Protein AF-A0A3M1MUQ1-F1 (afdb_monomer_lite)

Secondary structure (DSSP, 8-state):
---S-EEEEESSHHHHHHHHHHHHHHTPPEEEEEEE-SSS--EEEE-SSSEEEEE----SSS----HHHHHHHHHHHHHT---HHHHHHHHHHT-SSSEEEHHHHHHHH-TT--SSS-----GGGHHHHHHTS-TT--EEEES---HHHHHHHHHHHTTS-EEEEETTTEEEEPPPEEE-SS-SBEEEEEE-SSEEEEEEE-SSS---SSS-EEEPPPPTT--SEEEEEE---HHHHHHHHHHHHHHSSEEEEEEGGGTEEEEEEE--TTS-TT-EEE-PPPPP-

Structure (mmCIF, N/CA/C/O backbone):
data_AF-A0A3M1MUQ1-F1
#
_entry.id   AF-A0A3M1MUQ1-F1
#
loop_
_atom_site.group_PDB
_atom_site.id
_atom_site.type_symbol
_atom_site.label_atom_id
_atom_site.label_alt_id
_atom_site.label_comp_id
_atom_site.label_asym_id
_atom_site.label_entity_id
_atom_site.label_seq_id
_atom_site.pdbx_PDB_ins_code
_atom_site.Cartn_x
_atom_site.Cartn_y
_atom_site.Cartn_z
_atom_site.occupancy
_atom_site.B_iso_or_equiv
_atom_site.auth_seq_id
_atom_site.auth_comp_id
_atom_site.auth_asym_id
_atom_site.auth_atom_id
_atom_site.pdbx_PDB_model_num
ATOM 1 N N . ARG A 1 1 ? -12.479 17.926 10.018 1.00 53.66 1 ARG A N 1
ATOM 2 C CA . ARG A 1 1 ? -13.003 17.159 11.180 1.00 53.66 1 ARG A CA 1
ATOM 3 C C . ARG A 1 1 ? -12.316 15.795 11.157 1.00 53.66 1 ARG A C 1
ATOM 5 O O . ARG A 1 1 ? -12.535 15.085 10.191 1.00 53.66 1 ARG A O 1
ATOM 12 N N . ALA A 1 2 ? -11.458 15.471 12.131 1.00 65.31 2 ALA A N 1
ATOM 13 C CA . ALA A 1 2 ? -10.712 14.199 12.149 1.00 65.31 2 ALA A CA 1
ATOM 14 C C . ALA A 1 2 ? -11.380 13.108 13.014 1.00 65.31 2 ALA A C 1
ATOM 16 O O . ALA A 1 2 ? -11.222 11.925 12.741 1.00 65.31 2 ALA A O 1
ATOM 17 N N . CYS A 1 3 ? -12.166 13.493 14.026 1.00 75.81 3 CYS A N 1
ATOM 18 C CA . CYS A 1 3 ? -12.867 12.557 14.909 1.00 75.81 3 CYS A CA 1
ATOM 19 C C . CYS A 1 3 ? -14.336 12.408 14.496 1.00 75.81 3 CYS A C 1
ATOM 21 O O . CYS A 1 3 ? -15.023 13.412 14.305 1.00 75.81 3 CYS A O 1
ATOM 23 N N . THR A 1 4 ? -14.823 11.168 14.401 1.00 85.12 4 THR A N 1
ATOM 24 C CA . THR A 1 4 ? -16.235 10.856 14.101 1.00 85.12 4 THR A CA 1
ATOM 25 C C . THR A 1 4 ? -17.055 10.542 15.349 1.00 85.12 4 THR A C 1
ATOM 27 O O . THR A 1 4 ? -18.266 10.714 15.332 1.00 85.12 4 THR A O 1
ATOM 30 N N . HIS A 1 5 ? -16.400 10.096 16.423 1.00 91.44 5 HIS A N 1
ATOM 31 C CA . HIS A 1 5 ? -17.003 9.672 17.684 1.00 91.44 5 HIS A CA 1
ATOM 32 C C . HIS A 1 5 ? -16.034 9.943 18.842 1.00 91.44 5 HIS A C 1
ATOM 34 O O . HIS A 1 5 ? -14.828 10.080 18.620 1.00 91.44 5 HIS A O 1
ATOM 40 N N . ALA A 1 6 ? -16.541 9.984 20.075 1.00 92.69 6 ALA A N 1
ATOM 41 C CA . ALA A 1 6 ? -15.727 10.190 21.270 1.00 92.69 6 ALA A CA 1
ATOM 42 C C . ALA A 1 6 ? -16.059 9.204 22.399 1.00 92.69 6 ALA A C 1
ATOM 44 O O . ALA A 1 6 ? -17.225 8.966 22.717 1.00 92.69 6 ALA A O 1
ATOM 45 N N . ILE A 1 7 ? -15.011 8.682 23.041 1.00 93.88 7 ILE A N 1
ATOM 46 C CA . ILE A 1 7 ? -15.078 7.972 24.324 1.00 93.88 7 ILE A CA 1
ATOM 47 C C . ILE A 1 7 ? -14.552 8.937 25.383 1.00 93.88 7 ILE A C 1
ATOM 49 O O . ILE A 1 7 ? -13.385 9.329 25.332 1.00 93.88 7 ILE A O 1
ATOM 53 N N . LEU A 1 8 ? -15.398 9.325 26.334 1.00 93.12 8 LEU A N 1
ATOM 54 C CA . LEU A 1 8 ? -14.998 10.181 27.440 1.00 93.12 8 LEU A CA 1
ATOM 55 C C . LEU A 1 8 ? -14.604 9.321 28.641 1.00 93.12 8 LEU A C 1
ATOM 57 O O . LEU A 1 8 ? -15.460 8.698 29.263 1.00 93.12 8 LEU A O 1
ATOM 61 N N . LEU A 1 9 ? -13.314 9.311 28.970 1.00 92.06 9 LEU A N 1
ATOM 62 C CA . LEU A 1 9 ? -12.759 8.604 30.123 1.00 92.06 9 LEU A CA 1
ATOM 63 C C . LEU A 1 9 ? -12.240 9.624 31.146 1.00 92.06 9 LEU A C 1
ATOM 65 O O . LEU A 1 9 ? -11.407 10.463 30.807 1.00 92.06 9 LEU A O 1
ATOM 69 N N . TYR A 1 10 ? -12.717 9.567 32.388 1.00 90.75 10 TYR A N 1
ATOM 70 C CA . TYR A 1 10 ? -12.367 10.544 33.429 1.00 90.75 10 TYR A CA 1
ATOM 71 C C . TYR A 1 10 ? -12.202 9.885 34.795 1.00 90.75 10 TYR A C 1
ATOM 73 O O . TYR A 1 10 ? -12.765 8.834 35.053 1.00 90.75 10 TYR A O 1
ATOM 81 N N . LYS A 1 11 ? -11.427 10.507 35.688 1.00 87.25 11 LYS A N 1
ATOM 82 C CA . LYS A 1 11 ? -11.200 9.993 37.049 1.00 87.25 11 LYS A CA 1
ATOM 83 C C . LYS A 1 11 ? -12.290 10.410 38.046 1.00 87.25 11 LYS A C 1
ATOM 85 O O . LYS A 1 11 ? -12.529 9.690 39.000 1.00 87.25 11 LYS A O 1
ATOM 90 N N . ALA A 1 12 ? -12.891 11.585 37.852 1.00 80.69 12 ALA A N 1
ATOM 91 C CA . ALA A 1 12 ? -13.918 12.142 38.731 1.00 80.69 12 ALA A CA 1
ATOM 92 C C . ALA A 1 12 ? -14.907 13.009 37.922 1.00 80.69 12 ALA A C 1
ATOM 94 O O . ALA A 1 12 ? -14.498 13.558 36.885 1.00 80.69 12 ALA A O 1
ATOM 95 N N . PRO A 1 13 ? -16.182 13.135 38.340 1.00 73.69 13 PRO A N 1
ATOM 96 C CA . PRO A 1 13 ? -17.227 13.834 37.584 1.00 73.69 13 PRO A CA 1
ATOM 97 C C . PRO A 1 13 ? -16.862 15.271 37.195 1.00 73.69 13 PRO A C 1
ATOM 99 O O . PRO A 1 13 ? -17.173 15.712 36.085 1.00 73.69 13 PRO A O 1
ATOM 102 N N . GLU A 1 14 ? -16.126 15.978 38.049 1.00 75.12 14 GLU A N 1
ATOM 103 C CA . GLU A 1 14 ? -15.697 17.363 37.834 1.00 75.12 14 GLU A CA 1
ATOM 104 C C . GLU A 1 14 ? -14.757 17.483 36.624 1.00 75.12 14 GLU A C 1
ATOM 106 O O . GLU A 1 14 ? -14.787 18.478 35.899 1.00 75.12 14 GLU A O 1
ATOM 111 N N . GLY A 1 15 ? -13.971 16.436 36.348 1.00 73.81 15 GLY A N 1
ATOM 112 C CA . GLY A 1 15 ? -13.076 16.368 35.194 1.00 73.81 15 GLY A CA 1
ATOM 113 C C . GLY A 1 15 ? -13.793 16.134 33.860 1.00 73.81 15 GLY A C 1
ATOM 114 O O . GLY A 1 15 ? -13.208 16.385 32.808 1.00 73.81 15 GLY A O 1
ATOM 115 N N . SER A 1 16 ? -15.051 15.678 33.878 1.00 82.25 16 SER A N 1
ATOM 116 C CA . SER A 1 16 ? -15.807 15.355 32.657 1.00 82.25 16 SER A CA 1
ATOM 117 C C . SER A 1 16 ? -16.469 16.578 32.008 1.00 82.25 16 SER A C 1
ATOM 119 O O . SER A 1 16 ? -16.498 16.681 30.781 1.00 82.25 16 SER A O 1
ATOM 121 N N . ALA A 1 17 ? -16.908 17.558 32.806 1.00 84.00 17 ALA A N 1
ATOM 122 C CA . ALA A 1 17 ? -17.706 18.696 32.336 1.00 84.00 17 ALA A CA 1
ATOM 123 C C . ALA A 1 17 ? -16.986 19.578 31.296 1.00 84.00 17 ALA A C 1
ATOM 125 O O . ALA A 1 17 ? -17.604 20.075 30.352 1.00 84.00 17 ALA A O 1
ATOM 126 N N . HIS A 1 18 ? -15.668 19.765 31.441 1.00 85.12 18 HIS A N 1
ATOM 127 C CA . HIS A 1 18 ? -14.868 20.525 30.477 1.00 85.12 18 HIS A CA 1
ATOM 128 C C . HIS A 1 18 ? -14.874 19.867 29.088 1.00 85.12 18 HIS A C 1
ATOM 130 O O . HIS A 1 18 ? -15.155 20.526 28.084 1.00 85.12 18 HIS A O 1
ATOM 136 N N . TRP A 1 19 ? -14.615 18.560 29.039 1.00 86.88 19 TRP A N 1
ATOM 137 C CA . TRP A 1 19 ? -14.549 17.793 27.798 1.00 86.88 19 TRP A CA 1
ATOM 138 C C . TRP A 1 19 ? -15.917 17.618 27.142 1.00 86.88 19 TRP A C 1
ATOM 140 O O . TRP A 1 19 ? -16.020 17.726 25.923 1.00 86.88 19 TRP A O 1
ATOM 150 N N . GLU A 1 20 ? -16.981 17.443 27.926 1.00 86.50 20 GLU A N 1
ATOM 151 C CA . GLU A 1 20 ? -18.352 17.412 27.400 1.00 86.50 20 GLU A CA 1
ATOM 152 C C . GLU A 1 20 ? -18.697 18.700 26.655 1.00 86.50 20 GLU A C 1
ATOM 154 O O . GLU A 1 20 ? -19.235 18.656 25.548 1.00 86.50 20 GLU A O 1
ATOM 159 N N . LYS A 1 21 ? -18.302 19.851 27.207 1.00 86.62 21 LYS A N 1
ATOM 160 C CA . LYS A 1 21 ? -18.514 21.151 26.567 1.00 86.62 21 LYS A CA 1
ATOM 161 C C . LYS A 1 21 ? -17.738 21.283 25.252 1.00 86.62 21 LYS A C 1
ATOM 163 O O . LYS A 1 21 ? -18.234 21.909 24.316 1.00 86.62 21 LYS A O 1
ATOM 168 N N . ILE A 1 22 ? -16.539 20.699 25.161 1.00 86.69 22 ILE A N 1
ATOM 169 C CA . ILE A 1 22 ? -15.747 20.651 23.918 1.00 86.69 22 ILE A CA 1
ATOM 170 C C . ILE A 1 22 ? -16.430 19.759 22.874 1.00 86.69 22 ILE A C 1
ATOM 172 O O . ILE A 1 22 ? -16.569 20.165 21.718 1.00 86.69 22 ILE A O 1
ATOM 176 N N . LEU A 1 23 ? -16.883 18.568 23.274 1.00 87.75 23 LEU A N 1
ATOM 177 C CA . LEU A 1 23 ? -17.517 17.602 22.375 1.00 87.75 23 LEU A CA 1
ATOM 178 C C . LEU A 1 23 ? -18.866 18.107 21.849 1.00 87.75 23 LEU A C 1
ATOM 180 O O . LEU A 1 23 ? -19.115 18.006 20.650 1.00 87.75 23 LEU A O 1
ATOM 184 N N . GLN A 1 24 ? -19.678 18.744 22.700 1.00 85.31 24 GLN A N 1
ATOM 185 C CA . GLN A 1 24 ? -20.931 19.392 22.295 1.00 85.31 24 GLN A CA 1
ATOM 186 C C . GLN A 1 24 ? -20.701 20.505 21.269 1.00 85.31 24 GLN A C 1
ATOM 188 O O . GLN A 1 24 ? -21.390 20.555 20.256 1.00 85.31 24 GLN A O 1
ATOM 193 N N . LYS A 1 25 ? -19.701 21.373 21.485 1.00 87.50 25 LYS A N 1
ATOM 194 C CA . LYS A 1 25 ? -19.342 22.427 20.519 1.00 87.50 25 LYS A CA 1
ATOM 195 C C . LYS A 1 25 ? -18.841 21.873 19.187 1.00 87.50 25 LYS A C 1
ATOM 197 O O . LYS A 1 25 ? -19.000 22.521 18.159 1.00 87.50 25 LYS A O 1
ATOM 202 N N . SER A 1 26 ? -18.201 20.708 19.222 1.00 85.44 26 SER A N 1
ATOM 203 C CA . SER A 1 26 ? -17.624 20.069 18.038 1.00 85.44 26 SER A CA 1
ATOM 204 C C . SER A 1 26 ? -18.632 19.193 17.288 1.00 85.44 26 SER A C 1
ATOM 206 O O . SER A 1 26 ? -18.327 18.764 16.172 1.00 85.44 26 SER A O 1
ATOM 208 N N . ASP A 1 27 ? -19.813 18.955 17.879 1.00 86.12 27 ASP A N 1
ATOM 209 C CA . ASP A 1 27 ? -20.868 18.075 17.364 1.00 86.12 27 ASP A CA 1
ATOM 210 C C . ASP A 1 27 ? -20.299 16.683 17.016 1.00 86.12 27 ASP A C 1
ATOM 212 O O . ASP A 1 27 ? -20.474 16.124 15.937 1.00 86.12 27 ASP A O 1
ATOM 216 N N . VAL A 1 28 ? -19.511 16.155 17.962 1.00 89.12 28 VAL A N 1
ATOM 217 C CA . VAL A 1 28 ? -18.946 14.803 17.912 1.00 89.12 28 VAL A CA 1
ATOM 218 C C . VAL A 1 28 ? -19.792 13.896 18.811 1.00 89.12 28 VAL A C 1
ATOM 220 O O . VAL A 1 28 ? -19.822 14.117 20.026 1.00 89.12 28 VAL A O 1
ATOM 223 N N . PRO A 1 29 ? -20.457 12.865 18.259 1.00 89.94 29 PRO A N 1
ATOM 224 C CA . PRO A 1 29 ? -21.235 11.908 19.035 1.00 89.94 29 PRO A CA 1
ATOM 225 C C . PRO A 1 29 ? -20.410 11.216 20.128 1.00 89.94 29 PRO A C 1
ATOM 227 O O . PRO A 1 29 ? -19.336 10.664 19.874 1.00 89.94 29 PRO A O 1
ATOM 230 N N . ILE A 1 30 ? -20.938 11.203 21.352 1.00 91.94 30 ILE A N 1
ATOM 231 C CA . ILE A 1 30 ? -20.349 10.471 22.478 1.00 91.94 30 ILE A CA 1
ATOM 232 C C . ILE A 1 30 ? -20.849 9.030 22.425 1.0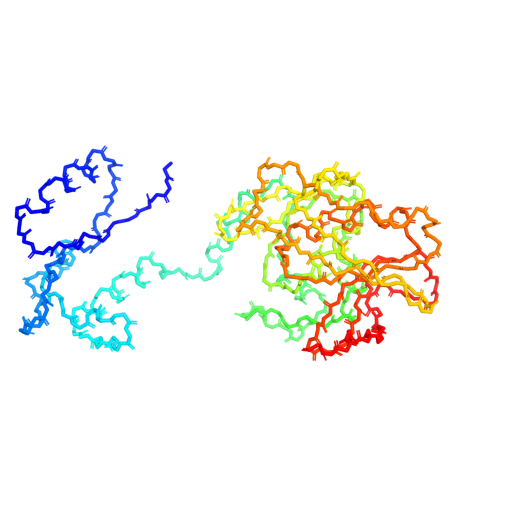0 91.94 30 ILE A C 1
ATOM 234 O O . ILE A 1 30 ? -22.054 8.790 22.437 1.00 91.94 30 ILE A O 1
ATOM 238 N N . VAL A 1 31 ? -19.931 8.066 22.396 1.00 94.69 31 VAL A N 1
ATOM 239 C CA . VAL A 1 31 ? -20.276 6.633 22.382 1.00 94.69 31 VAL A CA 1
ATOM 240 C C . VAL A 1 31 ? -20.261 6.044 23.786 1.00 94.69 31 VAL A C 1
ATOM 242 O O . VAL A 1 31 ? -21.056 5.151 24.087 1.00 94.69 31 VAL A O 1
ATOM 245 N N . ALA A 1 32 ? -19.409 6.584 24.660 1.00 95.25 32 ALA A N 1
ATOM 246 C CA . ALA A 1 32 ? -19.323 6.193 26.056 1.00 95.25 32 ALA A CA 1
ATOM 247 C C . ALA A 1 32 ? -18.804 7.326 26.951 1.00 95.25 32 ALA A C 1
ATOM 249 O O . ALA A 1 32 ? -17.993 8.151 26.525 1.00 95.25 32 ALA A O 1
ATOM 250 N N . ARG A 1 33 ? -19.257 7.316 28.205 1.00 94.00 33 ARG A N 1
ATOM 251 C CA . ARG A 1 33 ? -18.861 8.184 29.312 1.00 94.00 33 ARG A CA 1
ATOM 252 C C . ARG A 1 33 ? -18.519 7.288 30.502 1.00 94.00 33 ARG A C 1
ATOM 254 O O . ARG A 1 33 ? -19.413 6.764 31.158 1.00 94.00 33 ARG A O 1
ATOM 261 N N . LEU A 1 34 ? -17.233 7.092 30.757 1.00 94.25 34 LEU A N 1
ATOM 262 C CA . LEU 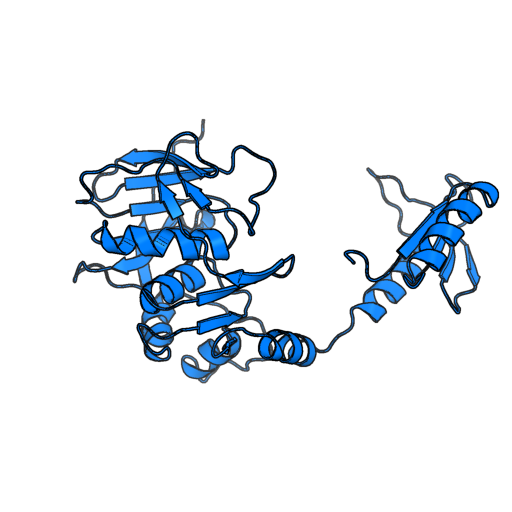A 1 34 ? -16.749 6.118 31.727 1.00 94.25 34 LEU A CA 1
ATOM 263 C C . LEU A 1 34 ? -15.892 6.788 32.801 1.00 94.25 34 LEU A C 1
ATOM 265 O O . LEU A 1 34 ? -14.929 7.498 32.502 1.00 94.25 34 LEU A O 1
ATOM 269 N N . GLU A 1 35 ? -16.225 6.518 34.058 1.00 93.25 35 GLU A N 1
ATOM 270 C CA . GLU A 1 35 ? -15.366 6.828 35.196 1.00 93.25 35 GLU A CA 1
ATOM 271 C C . GLU A 1 35 ? -14.300 5.727 35.324 1.00 93.25 35 GLU A C 1
ATOM 273 O O . GLU A 1 35 ? -14.616 4.551 35.489 1.00 93.25 35 GLU A O 1
ATOM 278 N N . SER A 1 36 ? -13.028 6.095 35.204 1.00 91.56 36 SER A N 1
ATOM 279 C CA . SER A 1 36 ? -11.888 5.192 35.339 1.00 91.56 36 SER A CA 1
ATOM 280 C C . SER A 1 36 ? -11.538 5.012 36.811 1.00 91.56 36 SER A C 1
ATOM 282 O O . SER A 1 36 ? -11.079 5.953 37.466 1.00 91.56 36 SER A O 1
ATOM 284 N N . ILE A 1 37 ? -11.724 3.795 37.317 1.00 90.50 37 ILE A N 1
ATOM 285 C CA . ILE A 1 37 ? -11.404 3.418 38.694 1.00 90.50 37 ILE A CA 1
ATOM 286 C C . ILE A 1 37 ? -10.215 2.450 38.717 1.00 90.50 37 ILE A C 1
ATOM 288 O O . ILE A 1 37 ? -10.103 1.542 37.896 1.00 90.50 37 ILE A O 1
ATOM 292 N N . GLN A 1 38 ? -9.292 2.644 39.664 1.00 84.62 38 GLN A N 1
ATOM 293 C CA . GLN A 1 38 ? -8.150 1.733 39.843 1.00 84.62 38 GLN A CA 1
ATOM 294 C C . GLN A 1 38 ? -8.535 0.474 40.624 1.00 84.62 38 GLN A C 1
ATOM 296 O O . GLN A 1 38 ? -8.008 -0.606 40.366 1.00 84.62 38 GLN A O 1
ATOM 301 N N . THR A 1 39 ? -9.445 0.622 41.586 1.00 79.19 39 THR A N 1
ATOM 302 C CA . THR A 1 39 ? -9.924 -0.435 42.475 1.00 79.19 39 THR A CA 1
ATOM 303 C C . THR A 1 39 ? -11.443 -0.360 42.584 1.00 79.19 39 THR A C 1
ATOM 305 O O . THR A 1 39 ? -12.024 0.721 42.503 1.00 79.19 39 THR A O 1
ATOM 308 N N . GLY A 1 40 ? -12.082 -1.514 42.769 1.00 81.81 40 GLY A N 1
ATOM 309 C CA . GLY A 1 40 ? -13.538 -1.637 42.832 1.00 81.81 40 GLY A CA 1
ATOM 310 C C . GLY A 1 40 ? -14.117 -2.415 41.655 1.00 81.81 40 GLY A C 1
ATOM 311 O O . GLY A 1 40 ? -13.392 -2.881 40.777 1.00 81.81 40 GLY A O 1
ATOM 312 N N . THR A 1 41 ? -15.434 -2.587 41.682 1.00 86.62 41 THR A N 1
ATOM 313 C CA . THR A 1 41 ? -16.169 -3.356 40.677 1.00 86.62 41 THR A CA 1
ATOM 314 C C . THR A 1 41 ? -16.587 -2.443 39.534 1.00 86.62 41 THR A C 1
ATOM 316 O O . THR A 1 41 ? -17.171 -1.384 39.764 1.00 86.62 41 THR A O 1
ATOM 319 N N . ALA A 1 42 ? -16.291 -2.855 38.305 1.00 92.44 42 ALA A N 1
ATOM 320 C CA . ALA A 1 42 ? -16.808 -2.193 37.120 1.00 92.44 42 ALA A CA 1
ATOM 321 C C . ALA A 1 42 ? -18.320 -2.392 36.999 1.00 92.44 42 ALA A C 1
ATOM 323 O O . ALA A 1 42 ? -18.839 -3.473 37.278 1.00 92.44 42 ALA A O 1
ATOM 324 N N . GLU A 1 43 ? -19.025 -1.355 36.569 1.00 95.38 43 GLU A N 1
ATOM 325 C CA . GLU A 1 43 ? -20.485 -1.340 36.544 1.00 95.38 43 GLU A CA 1
ATOM 326 C C . GLU A 1 43 ? -20.989 -0.496 35.377 1.00 95.38 43 GLU A C 1
ATOM 328 O O . GLU A 1 43 ? -20.458 0.583 35.108 1.00 95.38 43 GLU A O 1
ATOM 333 N N . ILE A 1 44 ? -22.038 -0.971 34.705 1.00 96.69 44 ILE A N 1
ATOM 334 C CA . ILE A 1 44 ? -22.792 -0.182 33.728 1.00 96.69 44 ILE A CA 1
ATOM 335 C C . ILE A 1 44 ? -23.944 0.485 34.469 1.00 96.69 44 ILE A C 1
ATOM 337 O O . ILE A 1 44 ? -24.879 -0.186 34.892 1.00 96.69 44 ILE A O 1
ATOM 341 N N . SER A 1 45 ? -23.895 1.807 34.583 1.00 95.62 45 SER A N 1
ATOM 342 C CA . SER A 1 45 ? -24.977 2.592 35.182 1.00 95.62 45 SER A CA 1
ATOM 343 C C . SER A 1 45 ? -26.105 2.850 34.182 1.00 95.62 45 SER A C 1
ATOM 345 O O . SER A 1 45 ? -27.274 2.860 34.556 1.00 95.62 45 SER A O 1
ATOM 347 N N . ALA A 1 46 ? -25.772 3.045 32.902 1.00 94.44 46 ALA A N 1
ATOM 348 C CA . ALA A 1 46 ? -26.762 3.172 31.839 1.00 94.44 46 ALA A CA 1
ATOM 349 C C . ALA A 1 46 ? -26.187 2.701 30.495 1.00 94.44 46 ALA A C 1
ATOM 351 O O . ALA A 1 46 ? -25.126 3.168 30.086 1.00 94.44 46 ALA A O 1
ATOM 352 N N . PRO A 1 47 ? -26.871 1.819 29.751 1.00 91.31 47 PRO A N 1
ATOM 353 C CA . PRO A 1 47 ? -26.424 1.431 28.419 1.00 91.31 47 PRO A CA 1
ATOM 354 C C . PRO A 1 47 ? -26.818 2.461 27.348 1.00 91.31 47 PRO A C 1
ATOM 356 O O . PRO A 1 47 ? -26.234 2.461 26.274 1.00 91.31 47 PRO A O 1
ATOM 359 N N . THR A 1 48 ? -27.798 3.336 27.578 1.00 89.62 48 THR A N 1
ATOM 360 C CA . THR A 1 48 ? -28.332 4.266 26.563 1.00 89.62 48 THR A CA 1
ATOM 361 C C . THR A 1 48 ? -28.564 5.667 27.134 1.00 89.62 48 THR A C 1
ATOM 363 O O . THR A 1 48 ? -28.878 5.772 28.319 1.00 89.62 48 THR A O 1
ATOM 366 N N . PRO A 1 49 ? -28.490 6.740 26.316 1.00 87.19 49 PRO A N 1
ATOM 367 C CA . PRO A 1 49 ? -28.225 6.747 24.866 1.00 87.19 49 PRO A CA 1
ATOM 368 C C . PRO A 1 49 ? -26.754 6.470 24.502 1.00 87.19 49 PRO A C 1
ATOM 370 O O . PRO A 1 49 ? -26.479 5.847 23.480 1.00 87.19 49 PRO A O 1
ATOM 373 N N . TYR A 1 50 ? -25.815 6.818 25.378 1.00 91.38 50 TYR A N 1
ATOM 374 C CA . TYR A 1 50 ? -24.404 6.417 25.323 1.00 91.38 50 TYR A CA 1
ATOM 375 C C . TYR A 1 50 ? -24.073 5.510 26.514 1.00 91.38 50 TYR A C 1
ATOM 377 O O . TYR A 1 50 ? -24.774 5.557 27.522 1.00 91.38 50 TYR A O 1
ATOM 385 N N . LEU A 1 51 ? -23.030 4.681 26.407 1.00 95.88 51 LEU A N 1
ATOM 386 C CA . LEU A 1 51 ? -22.636 3.785 27.497 1.00 95.88 51 LEU A CA 1
ATOM 387 C C . LEU A 1 51 ? -22.112 4.608 28.681 1.00 95.88 51 LEU A C 1
ATOM 389 O O . LEU A 1 51 ? -21.156 5.360 28.520 1.00 95.88 51 LEU A O 1
ATOM 393 N N . GLN A 1 52 ? -22.708 4.461 29.858 1.00 95.50 52 GLN A N 1
ATOM 394 C CA . GLN A 1 52 ? -22.292 5.110 31.098 1.00 95.50 52 GLN A CA 1
ATOM 395 C C . GLN A 1 52 ? -21.950 4.078 32.160 1.00 95.50 52 GLN A C 1
ATOM 397 O O . GLN A 1 52 ? -22.670 3.092 32.325 1.00 95.50 52 GLN A O 1
ATOM 402 N N . GLY A 1 53 ? -20.885 4.327 32.915 1.00 94.44 53 GLY A N 1
ATOM 403 C CA . GLY A 1 53 ? -20.488 3.424 33.983 1.00 94.44 53 GLY A CA 1
ATOM 404 C C . GLY A 1 53 ? -19.106 3.697 34.551 1.00 94.44 53 GLY A C 1
ATOM 405 O O . GLY A 1 53 ? -18.471 4.710 34.247 1.00 94.44 53 GLY A O 1
ATOM 406 N N . ARG A 1 54 ? -18.637 2.749 35.359 1.00 94.50 54 ARG A N 1
ATOM 407 C CA . ARG A 1 54 ? -17.289 2.709 35.928 1.00 94.50 54 ARG A CA 1
ATOM 408 C C . ARG A 1 54 ? -16.496 1.591 35.283 1.00 94.50 54 ARG A C 1
ATOM 410 O O . ARG A 1 54 ? -16.934 0.448 35.323 1.00 94.50 54 ARG A O 1
ATOM 417 N N . ILE A 1 55 ? -15.338 1.908 34.722 1.00 93.69 55 ILE A N 1
ATOM 418 C CA . ILE A 1 55 ? -14.445 0.934 34.093 1.00 93.69 55 ILE A CA 1
ATOM 419 C C . ILE A 1 55 ? -13.194 0.736 34.943 1.00 93.69 55 ILE A C 1
ATOM 421 O O . ILE A 1 55 ? -12.634 1.696 35.478 1.00 93.69 55 ILE A O 1
ATOM 425 N N . SER A 1 56 ? -12.756 -0.514 35.055 1.00 91.31 56 SER A N 1
ATOM 426 C CA . SER A 1 56 ? -11.579 -0.915 35.820 1.00 91.31 56 SER A CA 1
ATOM 427 C C . SER A 1 56 ? -10.587 -1.669 34.922 1.00 91.31 56 SER A C 1
ATOM 429 O O . SER A 1 56 ? -10.786 -1.786 33.715 1.00 91.31 56 SER A O 1
ATOM 431 N N . GLY A 1 57 ? -9.466 -2.143 35.476 1.00 85.06 57 GLY A N 1
ATOM 432 C CA . GLY A 1 57 ? -8.604 -3.100 34.765 1.00 85.06 57 GLY A CA 1
ATOM 433 C C . GLY A 1 57 ? -7.833 -2.555 33.552 1.00 85.06 57 GLY A C 1
ATOM 434 O O . GLY A 1 57 ? -7.272 -3.343 32.791 1.00 85.06 57 GLY A O 1
ATOM 435 N N . LEU A 1 58 ? -7.743 -1.229 33.385 1.00 84.81 58 LEU A N 1
ATOM 436 C CA . LEU A 1 58 ? -7.049 -0.551 32.274 1.00 84.81 58 LEU A CA 1
ATOM 437 C C . LEU A 1 58 ? -5.507 -0.497 32.422 1.00 84.81 58 LEU A C 1
ATOM 439 O O . LEU A 1 58 ? -4.864 0.448 31.957 1.00 84.81 58 LEU A O 1
ATOM 443 N N . ASP A 1 59 ? -4.892 -1.479 33.088 1.00 84.00 59 ASP A N 1
ATOM 444 C CA . ASP A 1 59 ? -3.432 -1.556 33.217 1.00 84.00 59 ASP A CA 1
ATOM 445 C C . ASP A 1 59 ? -2.783 -1.826 31.848 1.00 84.00 59 ASP A C 1
ATOM 447 O O . ASP A 1 59 ? -3.167 -2.748 31.130 1.00 84.00 59 ASP A O 1
ATOM 451 N N . ARG A 1 60 ? -1.779 -1.020 31.478 1.00 81.56 60 ARG A N 1
ATOM 452 C CA . ARG A 1 60 ? -1.122 -1.110 30.161 1.00 81.56 60 ARG A CA 1
ATOM 453 C C . ARG A 1 60 ? -0.330 -2.402 29.952 1.00 81.56 60 ARG A C 1
ATOM 455 O O . ARG A 1 60 ? -0.148 -2.806 28.809 1.00 81.56 60 ARG A O 1
ATOM 462 N N . LYS A 1 61 ? 0.202 -2.998 31.020 1.00 87.56 61 LYS A N 1
ATOM 463 C CA . LYS A 1 61 ? 1.031 -4.211 30.967 1.00 87.56 61 LYS A CA 1
ATOM 464 C C . LYS A 1 61 ? 0.193 -5.472 31.168 1.00 87.56 61 LYS A C 1
ATOM 466 O O . LYS A 1 61 ? 0.503 -6.497 30.574 1.00 87.56 61 LYS A O 1
ATOM 471 N N . HIS A 1 62 ? -0.855 -5.387 31.984 1.00 84.75 62 HIS A N 1
ATOM 472 C CA . HIS A 1 62 ? -1.719 -6.511 32.341 1.00 84.75 62 HIS A CA 1
ATOM 473 C C . HIS A 1 62 ? -3.196 -6.107 32.259 1.00 84.75 62 HIS A C 1
ATOM 475 O O . HIS A 1 62 ? -3.864 -6.016 33.295 1.00 84.75 62 HIS A O 1
ATOM 481 N N . PRO A 1 63 ? -3.718 -5.846 31.047 1.00 84.25 63 PRO A N 1
ATOM 482 C CA . PRO A 1 63 ? -5.109 -5.458 30.884 1.00 84.25 63 PRO A CA 1
ATOM 483 C C . PRO A 1 63 ? -6.020 -6.571 31.402 1.00 84.25 63 PRO A C 1
ATOM 485 O O . PRO A 1 63 ? -5.811 -7.752 31.116 1.00 84.25 63 PRO A O 1
ATOM 488 N N . LYS A 1 64 ? -7.046 -6.186 32.157 1.00 85.94 64 LYS A N 1
ATOM 489 C CA . LYS A 1 64 ? -8.093 -7.088 32.640 1.00 85.94 64 LYS A CA 1
ATOM 490 C C . LYS A 1 64 ? -9.428 -6.604 32.083 1.00 85.94 64 LYS A C 1
ATOM 492 O O . LYS A 1 64 ? -10.084 -5.803 32.745 1.00 85.94 64 LYS A O 1
ATOM 497 N N . PRO A 1 65 ? -9.800 -7.035 30.862 1.00 84.19 65 PRO A N 1
ATOM 498 C CA . PRO A 1 65 ? -11.095 -6.705 30.288 1.00 84.19 65 PRO A CA 1
ATOM 499 C C . PRO A 1 65 ? -12.213 -7.111 31.252 1.00 84.19 65 PRO A C 1
ATOM 501 O O . PRO A 1 65 ? -12.251 -8.252 31.711 1.00 84.19 65 PRO A O 1
ATOM 504 N N . ASP A 1 66 ? -13.098 -6.172 31.566 1.00 87.31 66 ASP A N 1
ATOM 505 C CA . ASP A 1 66 ? -14.268 -6.384 32.413 1.00 87.31 66 ASP A CA 1
ATOM 506 C C . ASP A 1 66 ? -15.567 -6.269 31.596 1.00 87.31 66 ASP A C 1
ATOM 508 O O . ASP A 1 66 ? -15.549 -6.108 30.371 1.00 87.31 66 ASP A O 1
ATOM 512 N N . LEU A 1 67 ? -16.717 -6.366 32.270 1.00 91.94 67 LEU A N 1
ATOM 513 C CA . LEU A 1 67 ? -18.027 -6.273 31.617 1.00 91.94 67 LEU A CA 1
ATOM 514 C C . LEU A 1 67 ? -18.238 -4.921 30.909 1.00 91.94 67 LEU A C 1
ATOM 516 O O . LEU A 1 67 ? -18.905 -4.861 29.877 1.00 91.94 67 LEU A O 1
ATOM 520 N N . VAL A 1 68 ? -17.657 -3.837 31.436 1.00 94.81 68 VAL A N 1
ATOM 521 C CA . VAL A 1 68 ? -17.796 -2.486 30.877 1.00 94.81 68 VAL A CA 1
ATOM 522 C C . VAL A 1 68 ? -16.916 -2.339 29.644 1.00 94.81 68 VAL A C 1
ATOM 524 O O . VAL A 1 68 ? -17.360 -1.773 28.645 1.00 94.81 68 VAL A O 1
ATOM 527 N N . PHE A 1 69 ? -15.707 -2.905 29.669 1.00 93.38 69 PHE A N 1
ATOM 528 C CA . PHE A 1 69 ? -14.867 -3.024 28.482 1.00 93.38 69 PHE A CA 1
ATOM 529 C C . PHE A 1 69 ? -15.562 -3.842 27.385 1.00 93.38 69 PHE A C 1
ATOM 531 O O . PHE A 1 69 ? -15.569 -3.415 26.232 1.00 93.38 69 PHE A O 1
ATOM 538 N N . GLY A 1 70 ? -16.185 -4.973 27.737 1.00 93.19 70 GLY A N 1
ATOM 539 C CA . GLY A 1 70 ? -16.974 -5.786 26.806 1.00 93.19 70 GLY A CA 1
ATOM 540 C C . GLY A 1 70 ? -18.106 -4.988 26.152 1.00 93.19 70 GLY A C 1
ATOM 541 O O . GLY A 1 70 ? -18.174 -4.912 24.927 1.00 93.19 70 GLY A O 1
ATOM 542 N N . ALA A 1 71 ? -18.923 -4.296 26.950 1.00 95.06 71 ALA A N 1
ATOM 543 C CA . ALA A 1 71 ? -20.011 -3.458 26.440 1.00 95.06 71 ALA A CA 1
ATOM 544 C C . ALA A 1 71 ? -19.516 -2.276 25.586 1.00 95.06 71 ALA A C 1
ATOM 546 O O . ALA A 1 71 ? -20.152 -1.899 24.597 1.00 95.06 71 ALA A O 1
ATOM 547 N N . LEU A 1 72 ? -18.371 -1.681 25.943 1.00 95.12 72 LEU A N 1
ATOM 548 C CA . LEU A 1 72 ? -17.731 -0.643 25.138 1.00 95.12 72 LEU A CA 1
ATOM 549 C C . LEU A 1 72 ? -17.275 -1.204 23.789 1.00 95.12 72 LEU A C 1
ATOM 551 O O . LEU A 1 72 ? -17.528 -0.582 22.756 1.00 95.12 72 LEU A O 1
ATOM 555 N N . LEU A 1 73 ? -16.626 -2.370 23.794 1.00 93.12 73 LEU A N 1
ATOM 556 C CA . LEU A 1 73 ? -16.158 -3.041 22.587 1.00 93.12 73 LEU A CA 1
ATOM 557 C C . LEU A 1 73 ? -17.326 -3.393 21.665 1.00 93.12 73 LEU A C 1
ATOM 559 O O . LEU A 1 73 ? -17.256 -3.076 20.484 1.00 93.12 73 LEU A O 1
ATOM 563 N N . GLU A 1 74 ? -18.403 -3.980 22.188 1.00 92.94 74 GLU A N 1
ATOM 564 C CA . GLU A 1 74 ? -19.610 -4.294 21.412 1.00 92.94 74 GLU A CA 1
ATOM 565 C C . GLU A 1 74 ? -20.211 -3.046 20.770 1.00 92.94 74 GLU A C 1
ATOM 567 O O . GLU A 1 74 ? -20.562 -3.049 19.590 1.00 92.94 74 GLU A O 1
ATOM 572 N N . ARG A 1 75 ? -20.276 -1.943 21.520 1.00 92.81 75 ARG A N 1
ATOM 573 C CA . ARG A 1 75 ? -20.780 -0.671 21.003 1.00 92.81 75 ARG A CA 1
ATOM 574 C C . ARG A 1 75 ? -19.905 -0.115 19.888 1.00 92.81 75 ARG A C 1
ATOM 576 O O . ARG A 1 75 ? -20.426 0.270 18.845 1.00 92.81 75 ARG A O 1
ATOM 583 N N . VAL A 1 76 ? -18.591 -0.068 20.100 1.00 92.81 76 VAL A N 1
ATOM 584 C CA . VAL A 1 76 ? -17.638 0.401 19.087 1.00 92.81 76 VAL A CA 1
ATOM 585 C C . VAL A 1 76 ? -17.695 -0.506 17.859 1.00 92.81 76 VAL A C 1
ATOM 587 O O . VAL A 1 76 ? -17.817 -0.006 16.745 1.00 92.81 76 VAL A O 1
ATOM 590 N N . ALA A 1 77 ? -17.697 -1.825 18.046 1.00 90.62 77 ALA A N 1
ATOM 591 C CA . ALA A 1 77 ? -17.836 -2.793 16.965 1.00 90.62 77 ALA A CA 1
ATOM 592 C C . ALA A 1 77 ? -19.138 -2.582 16.182 1.00 90.62 77 ALA A C 1
ATOM 594 O O . ALA A 1 77 ? -19.102 -2.581 14.956 1.00 90.62 77 ALA A O 1
ATOM 595 N N . GLY A 1 78 ? -20.256 -2.320 16.864 1.00 89.19 78 GLY A N 1
ATOM 596 C CA . GLY A 1 78 ? -21.544 -2.014 16.240 1.00 89.19 78 GLY A CA 1
ATOM 597 C C . GLY A 1 78 ? -21.515 -0.761 15.359 1.00 89.19 78 GLY A C 1
ATOM 598 O O . GLY A 1 78 ? -22.081 -0.775 14.270 1.00 89.19 78 GLY A O 1
ATOM 599 N N . LEU A 1 79 ? -20.802 0.296 15.768 1.00 87.81 79 LEU A N 1
ATOM 600 C CA . LEU A 1 79 ? -20.632 1.520 14.960 1.00 87.81 79 LEU A CA 1
ATOM 601 C C . LEU A 1 79 ? -19.824 1.289 13.680 1.00 87.81 79 LEU A C 1
ATOM 603 O O . LEU A 1 79 ? -19.974 2.028 12.704 1.00 87.81 79 LEU A O 1
ATOM 607 N N . PHE A 1 80 ? -18.955 0.280 13.695 1.00 83.81 80 PHE A N 1
ATOM 608 C CA . PHE A 1 80 ? -18.121 -0.105 12.561 1.00 83.81 80 PHE A CA 1
ATOM 609 C C . PHE A 1 80 ? -18.594 -1.394 11.880 1.00 83.81 80 PHE A C 1
ATOM 611 O O . PHE A 1 80 ? -17.901 -1.918 11.004 1.00 83.81 80 PHE A O 1
ATOM 618 N N . HIS A 1 81 ? -19.780 -1.895 12.239 1.00 86.81 81 HIS A N 1
ATOM 619 C CA . HIS A 1 81 ? -20.351 -3.095 11.648 1.00 86.81 81 HIS A CA 1
ATOM 620 C C . HIS A 1 81 ? -21.014 -2.755 10.315 1.00 86.81 81 HIS A C 1
ATOM 622 O O . HIS A 1 81 ? -22.216 -2.510 10.214 1.00 86.81 81 HIS A O 1
ATOM 628 N N . TYR A 1 82 ? -20.197 -2.742 9.272 1.00 82.25 82 TYR A N 1
ATOM 629 C CA . TYR A 1 82 ? -20.656 -2.576 7.907 1.00 82.25 82 TYR A CA 1
ATOM 630 C C . TYR A 1 82 ? -20.484 -3.877 7.136 1.00 82.25 82 TYR A C 1
ATOM 632 O O . TYR A 1 82 ? -19.494 -4.589 7.297 1.00 82.25 82 TYR A O 1
ATOM 640 N N . GLN A 1 83 ? -21.416 -4.146 6.225 1.00 82.56 83 GLN A N 1
ATOM 641 C CA . GLN A 1 83 ? -21.189 -5.138 5.179 1.00 82.56 83 GLN A CA 1
ATOM 642 C C . GLN A 1 83 ? -19.970 -4.700 4.350 1.00 82.56 83 GLN A C 1
ATOM 644 O O . GLN A 1 83 ? -19.912 -3.554 3.900 1.00 82.56 83 GLN A O 1
ATOM 649 N N . GLU A 1 84 ? -18.992 -5.579 4.129 1.00 78.56 84 GLU A N 1
ATOM 650 C CA . GLU A 1 84 ? -17.747 -5.214 3.428 1.00 78.56 84 GLU A CA 1
ATOM 651 C C . GLU A 1 84 ? -18.028 -4.645 2.026 1.00 78.56 84 GLU A C 1
ATOM 653 O O . GLU A 1 84 ? -17.484 -3.611 1.631 1.00 78.56 84 GLU A O 1
ATOM 658 N N . THR A 1 85 ? -18.976 -5.258 1.317 1.00 82.12 85 THR A N 1
ATOM 659 C CA . THR A 1 85 ? -19.436 -4.817 -0.006 1.00 82.12 85 THR A CA 1
ATOM 660 C C . THR A 1 85 ? -20.095 -3.436 0.018 1.00 82.12 85 THR A C 1
ATOM 662 O O . THR A 1 85 ? -20.042 -2.706 -0.973 1.00 82.12 85 THR A O 1
ATOM 665 N N . TYR A 1 86 ? -20.699 -3.041 1.145 1.00 86.88 86 TYR A N 1
ATOM 666 C CA . TYR A 1 86 ? -21.262 -1.706 1.330 1.00 86.88 86 TYR A CA 1
ATOM 667 C C . TYR A 1 86 ? -20.158 -0.651 1.442 1.00 86.88 86 TYR A C 1
ATOM 669 O O . TYR A 1 86 ? -20.213 0.352 0.727 1.00 86.88 86 TYR A O 1
ATOM 677 N N . LEU A 1 87 ? -19.145 -0.889 2.284 1.00 87.00 87 LEU A N 1
ATOM 678 C CA . LEU A 1 87 ? -18.016 0.034 2.446 1.00 87.00 87 LEU A CA 1
ATOM 679 C C . LEU A 1 87 ? -17.223 0.194 1.160 1.00 87.00 87 LEU A C 1
ATOM 681 O O . LEU A 1 87 ? -16.956 1.317 0.745 1.00 87.00 87 LEU A O 1
ATOM 685 N N . GLU A 1 88 ? -16.892 -0.911 0.496 1.00 89.81 88 GLU A N 1
ATOM 686 C CA . GLU A 1 88 ? -16.225 -0.848 -0.800 1.00 89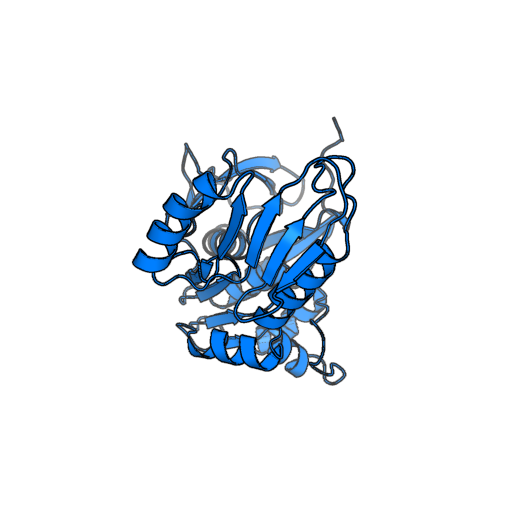.81 88 GLU A CA 1
ATOM 687 C C . GLU A 1 88 ? -17.044 -0.025 -1.793 1.00 89.81 88 GLU A C 1
ATOM 689 O O . GLU A 1 88 ? -16.505 0.880 -2.421 1.00 89.81 88 GLU A O 1
ATOM 694 N N . ARG A 1 89 ? -18.357 -0.262 -1.903 1.00 91.00 89 ARG A N 1
ATOM 695 C CA . ARG A 1 89 ? -19.212 0.515 -2.808 1.00 91.00 89 ARG A CA 1
ATOM 696 C C . ARG A 1 89 ? -19.192 2.012 -2.491 1.00 91.00 89 ARG A C 1
ATOM 698 O O . ARG A 1 89 ? -19.234 2.815 -3.422 1.00 91.00 89 ARG A O 1
ATOM 705 N N . ILE A 1 90 ? -19.138 2.389 -1.213 1.00 91.69 90 ILE A N 1
ATOM 706 C CA . ILE A 1 90 ? -18.959 3.789 -0.809 1.00 91.69 90 ILE A CA 1
ATOM 707 C C . ILE A 1 90 ? -17.598 4.299 -1.274 1.00 91.69 90 ILE A C 1
ATOM 709 O O . ILE A 1 90 ? -17.548 5.315 -1.958 1.00 91.69 90 ILE A O 1
ATOM 713 N N . HIS A 1 91 ? -16.507 3.606 -0.951 1.00 94.12 91 HIS A N 1
ATOM 714 C CA . HIS A 1 91 ? -15.162 4.054 -1.312 1.00 94.12 91 HIS A CA 1
ATOM 715 C C . HIS A 1 91 ? -15.001 4.201 -2.827 1.00 94.12 91 HIS A C 1
ATOM 717 O O . HIS A 1 91 ? -14.553 5.246 -3.294 1.00 94.12 91 HIS A O 1
ATOM 723 N N . LEU A 1 92 ? -15.443 3.204 -3.597 1.00 95.50 92 LEU A N 1
ATOM 724 C CA . LEU A 1 92 ? -15.389 3.216 -5.058 1.00 95.50 92 LEU A CA 1
ATOM 725 C C . LEU A 1 92 ? -16.225 4.343 -5.678 1.00 95.50 92 LEU A C 1
ATOM 727 O O . LEU A 1 92 ? -15.864 4.835 -6.741 1.00 95.50 92 LEU A O 1
ATOM 731 N N . ARG A 1 93 ? -17.310 4.790 -5.028 1.00 95.50 93 ARG A N 1
ATOM 732 C CA . ARG A 1 93 ? -18.107 5.940 -5.496 1.00 95.50 93 ARG A CA 1
ATOM 733 C C . ARG A 1 93 ? -17.310 7.247 -5.479 1.00 95.50 93 ARG A C 1
ATOM 735 O O . ARG A 1 93 ? -17.592 8.123 -6.287 1.00 95.50 93 ARG A O 1
ATOM 742 N N . TYR A 1 94 ? -16.345 7.373 -4.571 1.00 95.38 94 TYR A N 1
ATOM 743 C CA . TYR A 1 94 ? -15.489 8.555 -4.437 1.00 95.38 94 TYR A CA 1
ATOM 744 C C . TYR A 1 94 ? -14.136 8.402 -5.146 1.00 95.38 94 TYR A C 1
ATOM 746 O O . TYR A 1 94 ? -13.246 9.223 -4.938 1.00 95.38 94 TYR A O 1
ATOM 754 N N . ALA A 1 95 ? -13.962 7.355 -5.958 1.00 97.19 95 ALA A N 1
ATOM 755 C CA . ALA A 1 95 ? -12.770 7.187 -6.775 1.00 97.19 95 ALA A CA 1
ATOM 756 C C . ALA A 1 95 ? -12.634 8.337 -7.786 1.00 97.19 95 ALA A C 1
ATOM 758 O O . ALA A 1 95 ? -13.611 8.741 -8.416 1.00 97.19 95 ALA A O 1
ATOM 759 N N . GLN A 1 96 ? -11.415 8.853 -7.949 1.00 96.75 96 GLN A N 1
ATOM 760 C CA . GLN A 1 96 ? -11.133 9.974 -8.850 1.00 96.75 96 GLN A CA 1
ATOM 761 C C . GLN A 1 96 ? -11.129 9.562 -10.333 1.00 96.75 96 GLN A C 1
ATOM 763 O O . GLN A 1 96 ? -11.477 10.358 -11.203 1.00 96.75 96 GLN A O 1
ATOM 768 N N . TYR A 1 97 ? -10.738 8.321 -10.619 1.00 97.88 97 TYR A N 1
ATOM 769 C CA . TYR A 1 97 ? -10.644 7.726 -11.953 1.00 97.88 97 TYR A CA 1
ATOM 770 C C . TYR A 1 97 ? -11.482 6.438 -12.008 1.00 97.88 97 TYR A C 1
ATOM 772 O O . TYR A 1 97 ? -11.989 6.009 -10.966 1.00 97.88 97 TYR A O 1
ATOM 780 N N . PRO A 1 98 ? -11.643 5.789 -13.183 1.00 97.69 98 PRO A N 1
ATOM 781 C CA . PRO A 1 98 ? -12.316 4.497 -13.265 1.00 97.69 98 PRO A CA 1
ATOM 782 C C . PRO A 1 98 ? -11.789 3.521 -12.195 1.00 97.69 98 PRO A C 1
ATOM 784 O O . PRO A 1 98 ? -10.584 3.252 -12.151 1.00 97.69 98 PRO A O 1
ATOM 787 N N . PRO A 1 99 ? -12.656 3.038 -11.286 1.00 97.06 99 PRO A N 1
ATOM 788 C CA . PRO A 1 99 ? -12.215 2.230 -10.164 1.00 97.06 99 PRO A CA 1
ATOM 789 C C . PRO A 1 99 ? -11.887 0.802 -10.597 1.00 97.06 99 PRO A C 1
ATOM 791 O O . PRO A 1 99 ? -12.692 0.139 -11.254 1.00 97.06 99 PRO A O 1
ATOM 794 N N . LEU A 1 100 ? -10.754 0.294 -10.122 1.00 96.44 100 LEU A N 1
ATOM 795 C CA . LEU A 1 100 ? -10.381 -1.112 -10.188 1.00 96.44 100 LEU A CA 1
ATOM 796 C C . LEU A 1 100 ? -10.356 -1.694 -8.777 1.00 96.44 100 LEU A C 1
ATOM 798 O O . LEU A 1 100 ? -9.525 -1.322 -7.952 1.00 96.44 100 LEU A O 1
ATOM 802 N N . SER A 1 101 ? -11.268 -2.628 -8.520 1.00 95.19 101 SER A N 1
ATOM 803 C CA . SER A 1 101 ? -11.240 -3.458 -7.318 1.00 95.19 101 SER A CA 1
ATOM 804 C C . SER A 1 101 ? -10.385 -4.689 -7.584 1.00 95.19 101 SER A C 1
ATOM 806 O O . SER A 1 101 ? -10.658 -5.438 -8.521 1.00 95.19 101 SER A O 1
ATOM 808 N N . GLU A 1 102 ? -9.376 -4.931 -6.754 1.00 95.44 102 GLU A N 1
ATOM 809 C CA . GLU A 1 102 ? -8.519 -6.118 -6.865 1.00 95.44 102 GLU A CA 1
ATOM 810 C C . GLU A 1 102 ? -9.307 -7.418 -6.729 1.00 95.44 102 GLU A C 1
ATOM 812 O O . GLU A 1 102 ? -8.992 -8.405 -7.381 1.00 95.44 102 GLU A O 1
ATOM 817 N N . ARG A 1 103 ? -10.373 -7.425 -5.928 1.00 92.81 103 ARG A N 1
ATOM 818 C CA . ARG A 1 103 ? -11.261 -8.583 -5.836 1.00 92.81 103 ARG A CA 1
ATOM 819 C C . ARG A 1 103 ? -11.967 -8.840 -7.166 1.00 92.81 103 ARG A C 1
ATOM 821 O O . ARG A 1 103 ? -11.981 -9.972 -7.632 1.00 92.81 103 ARG A O 1
ATOM 828 N N . ARG A 1 104 ? -12.483 -7.796 -7.823 1.00 91.75 104 ARG A N 1
ATOM 829 C CA . ARG A 1 104 ? -13.068 -7.940 -9.169 1.00 91.75 104 ARG A CA 1
ATOM 830 C C . ARG A 1 104 ? -12.035 -8.357 -10.209 1.00 91.75 104 ARG A C 1
ATOM 832 O O . ARG A 1 104 ? -12.362 -9.142 -11.087 1.00 91.75 104 ARG A O 1
ATOM 839 N N . LEU A 1 105 ? -10.806 -7.856 -10.100 1.00 95.31 105 LEU A N 1
ATOM 840 C CA . LEU A 1 105 ? -9.713 -8.261 -10.978 1.00 95.31 105 LEU A CA 1
ATOM 841 C C . LEU A 1 105 ? -9.387 -9.749 -10.811 1.00 95.31 105 LEU A C 1
ATOM 843 O O . LEU A 1 105 ? -9.266 -10.454 -11.804 1.00 95.31 105 LEU A O 1
ATOM 847 N N . MET A 1 106 ? -9.317 -10.243 -9.571 1.00 95.31 106 MET A N 1
ATOM 848 C CA . MET A 1 106 ? -9.104 -11.667 -9.306 1.00 95.31 106 MET A CA 1
ATOM 849 C C . MET A 1 106 ? -10.237 -12.524 -9.892 1.00 95.31 106 MET A C 1
ATOM 851 O O . MET A 1 106 ? -9.965 -13.519 -10.547 1.00 95.31 106 MET A O 1
ATOM 855 N N . GLN A 1 107 ? -11.500 -12.101 -9.761 1.00 93.25 107 GLN A N 1
ATOM 856 C CA . GLN A 1 107 ? -12.642 -12.809 -10.370 1.00 93.25 107 GLN A CA 1
ATOM 857 C C . GLN A 1 107 ? -12.565 -12.900 -11.903 1.00 93.25 107 GLN A C 1
ATOM 859 O O . GLN A 1 107 ? -13.171 -13.790 -12.493 1.00 93.25 107 GLN A O 1
ATOM 864 N N . GLN A 1 108 ? -11.870 -11.968 -12.562 1.00 93.50 108 GLN A N 1
ATOM 865 C CA . GLN A 1 108 ? -11.694 -11.998 -14.017 1.00 93.50 108 GLN A CA 1
ATOM 866 C C . GLN A 1 108 ? -10.628 -13.004 -14.460 1.00 93.50 108 GLN A C 1
ATOM 868 O O . GLN A 1 108 ? -10.738 -13.540 -15.560 1.00 93.50 108 GLN A O 1
ATOM 873 N N . ILE A 1 109 ? -9.610 -13.247 -13.631 1.00 95.12 109 ILE A N 1
ATOM 874 C CA . ILE A 1 109 ? -8.471 -14.109 -13.982 1.00 95.12 109 ILE A CA 1
ATOM 875 C C . ILE A 1 109 ? -8.573 -15.516 -13.380 1.00 95.12 109 ILE A C 1
ATOM 877 O O . ILE A 1 109 ? -7.999 -16.447 -13.937 1.00 95.12 109 ILE A O 1
ATOM 881 N N . ASP A 1 110 ? -9.323 -15.683 -12.289 1.00 92.56 110 ASP A N 1
ATOM 882 C CA . ASP A 1 110 ? -9.607 -16.966 -11.648 1.00 92.56 110 ASP A CA 1
ATOM 883 C C . ASP A 1 110 ? -11.122 -17.187 -11.547 1.00 92.56 110 ASP A C 1
ATOM 885 O O . ASP A 1 110 ? -11.810 -16.634 -10.687 1.00 92.56 110 ASP A O 1
ATOM 889 N N . THR A 1 111 ? -11.647 -18.048 -12.422 1.00 81.31 111 THR A N 1
ATOM 890 C CA . THR A 1 111 ? -13.071 -18.417 -12.447 1.00 81.31 111 THR A CA 1
ATOM 891 C C . THR A 1 111 ? -13.517 -19.217 -11.219 1.00 81.31 111 THR A C 1
ATOM 893 O O . THR A 1 111 ? -14.718 -19.371 -11.003 1.00 81.31 111 THR A O 1
ATOM 896 N N . GLY A 1 112 ? -12.577 -19.766 -10.441 1.00 85.25 112 GLY A N 1
ATOM 897 C CA . GLY A 1 112 ? -12.845 -20.503 -9.205 1.00 85.25 112 GLY A CA 1
ATOM 898 C C . GLY A 1 112 ? -12.942 -19.616 -7.961 1.00 85.25 112 GLY A C 1
ATOM 899 O O . GLY A 1 112 ? -13.354 -20.098 -6.905 1.00 85.25 112 GLY A O 1
ATOM 900 N N . TYR A 1 113 ? -12.591 -18.334 -8.064 1.00 88.31 113 TYR A N 1
ATOM 901 C CA . TYR A 1 113 ? -12.613 -17.413 -6.936 1.00 88.31 113 TYR A CA 1
ATOM 902 C C . TYR A 1 113 ? -14.019 -16.842 -6.686 1.00 88.31 113 TYR A C 1
ATOM 904 O O . TYR A 1 113 ? -14.623 -16.183 -7.533 1.00 88.31 113 TYR A O 1
ATOM 912 N N . ASP A 1 114 ? -14.532 -17.064 -5.474 1.00 83.56 114 ASP A N 1
ATOM 913 C CA . ASP A 1 114 ? -15.904 -16.721 -5.076 1.00 83.56 114 ASP A CA 1
ATOM 914 C C . ASP A 1 114 ? -16.158 -15.213 -4.887 1.00 83.56 114 ASP A C 1
ATOM 916 O O . ASP A 1 114 ? -17.307 -14.768 -4.852 1.00 83.56 114 ASP A O 1
ATOM 920 N N . GLY A 1 115 ? -15.099 -14.407 -4.767 1.00 82.38 115 GLY A N 1
ATOM 921 C CA . GLY A 1 115 ? -15.195 -12.981 -4.461 1.00 82.38 115 GLY A CA 1
ATOM 922 C C . GLY A 1 115 ? -15.812 -12.657 -3.102 1.00 82.38 115 GLY A C 1
ATOM 923 O O . GLY A 1 115 ? -16.269 -11.532 -2.904 1.00 82.38 115 GLY A O 1
ATOM 924 N N . LEU A 1 116 ? -15.847 -13.603 -2.167 1.00 79.44 116 LEU A N 1
ATOM 925 C CA . LEU A 1 116 ? -16.338 -13.376 -0.805 1.00 79.44 116 LEU A CA 1
ATOM 926 C C . LEU A 1 116 ? -15.203 -13.043 0.164 1.00 79.44 116 LEU A C 1
ATOM 928 O O . LEU A 1 116 ? -15.433 -12.428 1.201 1.00 79.44 116 LEU A O 1
ATOM 932 N N . THR A 1 117 ? -13.975 -13.432 -0.175 1.00 81.50 117 THR A N 1
ATOM 933 C CA . THR A 1 117 ? -12.787 -13.264 0.673 1.00 81.50 117 THR A CA 1
ATOM 934 C C . THR A 1 117 ? -11.777 -12.309 0.049 1.00 81.50 117 THR A C 1
ATOM 936 O O . THR A 1 117 ? -11.938 -11.889 -1.090 1.00 81.50 117 THR A O 1
ATOM 939 N N . ASN A 1 118 ? -10.719 -11.927 0.770 1.00 83.00 118 ASN A N 1
ATOM 940 C CA . ASN A 1 118 ? -9.625 -11.183 0.141 1.00 83.00 118 ASN A CA 1
ATOM 941 C C . ASN A 1 118 ? -8.851 -12.102 -0.820 1.00 83.00 118 ASN A C 1
ATOM 943 O O . ASN A 1 118 ? -8.507 -13.217 -0.424 1.00 83.00 118 ASN A O 1
ATOM 947 N N . PRO A 1 119 ? -8.545 -11.647 -2.047 1.00 87.81 119 PRO A N 1
ATOM 948 C CA . PRO A 1 119 ? -7.852 -12.471 -3.029 1.00 87.81 119 PRO A CA 1
ATOM 949 C C . PRO A 1 119 ? -6.432 -12.801 -2.563 1.00 87.81 119 PRO A C 1
ATOM 951 O O . PRO A 1 119 ? -5.703 -11.934 -2.064 1.00 87.81 119 PRO A O 1
ATOM 954 N N . TRP A 1 120 ? -6.025 -14.054 -2.758 1.00 91.00 120 TRP A N 1
ATOM 955 C CA . TRP A 1 120 ? -4.645 -14.474 -2.551 1.00 91.00 120 TRP A CA 1
ATOM 956 C C . TRP A 1 120 ? -3.867 -14.345 -3.856 1.00 91.00 120 TRP A C 1
ATOM 958 O O . TRP A 1 120 ? -4.018 -15.152 -4.763 1.00 91.00 120 TRP A O 1
ATOM 968 N N . TRP A 1 121 ? -3.027 -13.320 -3.938 1.00 94.75 121 TRP A N 1
ATOM 969 C CA . TRP A 1 121 ? -2.259 -13.016 -5.140 1.00 94.75 121 TRP A CA 1
ATOM 970 C C . TRP A 1 121 ? -0.930 -13.774 -5.196 1.00 94.75 121 TRP A C 1
ATOM 972 O O . TRP A 1 121 ? -0.121 -13.705 -4.260 1.00 94.75 121 TRP A O 1
ATOM 982 N N . ASN A 1 122 ? -0.658 -14.407 -6.334 1.00 95.62 122 ASN A N 1
ATOM 983 C CA . ASN A 1 122 ? 0.639 -14.956 -6.703 1.00 95.62 122 ASN A CA 1
ATOM 984 C C . ASN A 1 122 ? 1.312 -14.081 -7.778 1.00 95.62 122 ASN A C 1
ATOM 986 O O . ASN A 1 122 ? 0.633 -13.503 -8.623 1.00 95.62 122 ASN A O 1
ATOM 990 N N . PRO A 1 123 ? 2.651 -13.963 -7.773 1.00 97.12 123 PRO A N 1
ATOM 991 C CA . PRO A 1 123 ? 3.391 -13.246 -8.816 1.00 97.12 123 PRO A CA 1
ATOM 992 C C . PRO A 1 123 ? 3.035 -13.655 -10.253 1.00 97.12 123 PRO A C 1
ATOM 994 O O . PRO A 1 123 ? 2.996 -12.809 -11.141 1.00 97.12 123 PRO A O 1
ATOM 997 N N . GLU A 1 124 ? 2.742 -14.936 -10.466 1.00 95.88 124 GLU A N 1
ATOM 998 C CA . GLU A 1 124 ? 2.363 -15.532 -11.749 1.00 95.88 124 GLU A CA 1
ATOM 999 C C . GLU A 1 124 ? 1.011 -15.030 -12.269 1.00 95.88 124 GLU A C 1
ATOM 1001 O O . GLU A 1 124 ? 0.749 -15.129 -13.464 1.00 95.88 124 GLU A O 1
ATOM 1006 N N . ASP A 1 125 ? 0.185 -14.441 -11.401 1.00 96.44 125 ASP A N 1
ATOM 1007 C CA . ASP A 1 125 ? -1.100 -13.853 -11.778 1.00 96.44 125 ASP A CA 1
ATOM 1008 C C . ASP A 1 125 ? -0.913 -12.493 -12.471 1.00 96.44 125 ASP A C 1
ATOM 1010 O O . ASP A 1 125 ? -1.822 -12.016 -13.152 1.00 96.44 125 ASP A O 1
ATOM 1014 N N . LEU A 1 126 ? 0.258 -11.847 -12.322 1.00 97.75 126 LEU A N 1
ATOM 1015 C CA . LEU A 1 126 ? 0.499 -10.494 -12.833 1.00 97.75 126 LEU A CA 1
ATOM 1016 C C . LEU A 1 126 ? 0.265 -10.357 -14.344 1.00 97.75 126 LEU A C 1
ATOM 1018 O O . LEU A 1 126 ? -0.440 -9.423 -14.719 1.00 97.75 126 LEU A O 1
ATOM 1022 N N . PRO A 1 127 ? 0.784 -11.234 -15.227 1.00 97.19 127 PRO A N 1
ATOM 1023 C CA . PRO A 1 127 ? 0.522 -11.116 -16.659 1.00 97.19 127 PRO A CA 1
ATOM 1024 C C . PRO A 1 127 ? -0.974 -11.135 -17.004 1.00 97.19 127 PRO A C 1
ATOM 1026 O O . PRO A 1 127 ? -1.437 -10.281 -17.758 1.00 97.19 127 PRO A O 1
ATOM 1029 N N . ALA A 1 128 ? -1.743 -12.059 -16.418 1.00 97.56 128 ALA A N 1
ATOM 1030 C CA . ALA A 1 128 ? -3.183 -12.165 -16.657 1.00 97.56 128 ALA A CA 1
ATOM 1031 C C . ALA A 1 128 ? -3.945 -10.959 -16.083 1.00 97.56 128 ALA A C 1
ATOM 1033 O O . ALA A 1 128 ? -4.819 -10.393 -16.743 1.00 97.56 128 ALA A O 1
ATOM 1034 N N . ALA A 1 129 ? -3.572 -10.523 -14.879 1.00 97.38 129 ALA A N 1
ATOM 1035 C CA . ALA A 1 129 ? -4.150 -9.354 -14.229 1.00 97.38 129 ALA A CA 1
ATOM 1036 C C . ALA A 1 129 ? -3.917 -8.078 -15.052 1.00 97.38 129 ALA A C 1
ATOM 1038 O O . ALA A 1 129 ? -4.858 -7.332 -15.316 1.00 97.38 129 ALA A O 1
ATOM 1039 N N . LEU A 1 130 ? -2.684 -7.838 -15.508 1.00 97.94 130 LEU A N 1
ATOM 1040 C CA . LEU A 1 130 ? -2.350 -6.662 -16.314 1.00 97.94 130 LEU A CA 1
ATOM 1041 C C . LEU A 1 130 ? -3.022 -6.690 -17.692 1.00 97.94 130 LEU A C 1
ATOM 1043 O O . LEU A 1 130 ? -3.420 -5.636 -18.181 1.00 97.94 130 LEU A O 1
ATOM 1047 N N . ALA A 1 131 ? -3.230 -7.868 -18.288 1.00 97.50 131 ALA A N 1
ATOM 1048 C CA . ALA A 1 131 ? -3.972 -8.003 -19.544 1.00 97.50 131 ALA A CA 1
ATOM 1049 C C . ALA A 1 131 ? -5.446 -7.561 -19.431 1.00 97.50 131 ALA A C 1
ATOM 1051 O O . ALA A 1 131 ? -6.038 -7.139 -20.423 1.00 97.50 131 ALA A O 1
ATOM 1052 N N . CYS A 1 132 ? -6.030 -7.608 -18.228 1.00 97.00 132 CYS A N 1
ATOM 1053 C CA . CYS A 1 132 ? -7.391 -7.130 -17.965 1.00 97.00 132 CYS A CA 1
ATOM 1054 C C . CYS A 1 132 ? -7.469 -5.609 -17.735 1.00 97.00 132 CYS A C 1
ATOM 1056 O O . CYS A 1 132 ? -8.564 -5.046 -17.667 1.00 97.00 132 CYS A O 1
ATOM 1058 N N . ILE A 1 133 ? -6.327 -4.930 -17.594 1.00 97.31 133 ILE A N 1
ATOM 1059 C CA . ILE A 1 133 ? -6.253 -3.502 -17.279 1.00 97.31 133 ILE A CA 1
ATOM 1060 C C . ILE A 1 133 ? -5.833 -2.739 -18.540 1.00 97.31 133 ILE A C 1
ATOM 1062 O O . ILE A 1 133 ? -4.789 -3.042 -19.118 1.00 97.31 133 ILE A O 1
ATOM 1066 N N . PRO A 1 134 ? -6.582 -1.708 -18.968 1.00 95.38 134 PRO A N 1
ATOM 1067 C CA . PRO A 1 134 ? -6.148 -0.856 -20.067 1.00 95.38 134 PRO A CA 1
ATOM 1068 C C . PRO A 1 134 ? -4.810 -0.171 -19.748 1.00 95.38 134 PRO A C 1
ATOM 1070 O O . PRO A 1 134 ? -4.716 0.602 -18.792 1.00 95.38 134 PRO A O 1
ATOM 1073 N N . ALA A 1 135 ? -3.785 -0.451 -20.555 1.00 96.50 135 ALA A N 1
ATOM 1074 C CA . ALA A 1 135 ? -2.476 0.183 -20.428 1.00 96.50 135 ALA A CA 1
ATOM 1075 C C . ALA A 1 135 ? -2.576 1.700 -20.651 1.00 96.50 135 ALA A C 1
ATOM 1077 O O . ALA A 1 135 ? -3.391 2.164 -21.454 1.00 96.50 135 ALA A O 1
ATOM 1078 N N . GLU A 1 136 ? -1.745 2.465 -19.940 1.00 96.31 136 GLU A N 1
ATOM 1079 C CA . GLU A 1 136 ? -1.638 3.927 -20.091 1.00 96.31 136 GLU A CA 1
ATOM 1080 C C . GLU A 1 136 ? -2.971 4.692 -19.926 1.00 96.31 136 GLU A C 1
ATOM 1082 O O . GLU A 1 136 ? -3.168 5.775 -20.487 1.00 96.31 136 GLU A O 1
ATOM 1087 N N . LYS A 1 137 ? -3.925 4.139 -19.165 1.00 98.06 137 LYS A N 1
ATOM 1088 C CA . LYS A 1 137 ? -5.195 4.802 -18.834 1.00 98.06 137 LYS A CA 1
ATOM 1089 C C . LYS A 1 137 ? -5.275 5.158 -17.351 1.00 98.06 137 LYS A C 1
ATOM 1091 O O . LYS A 1 137 ? -4.742 4.418 -16.523 1.00 98.06 137 LYS A O 1
ATOM 1096 N N . PRO A 1 138 ? -5.956 6.269 -16.997 1.00 98.00 138 PRO A N 1
ATOM 1097 C CA . PRO A 1 138 ? -6.121 6.632 -15.602 1.00 98.00 138 PRO A CA 1
ATOM 1098 C C . PRO A 1 138 ? -6.899 5.582 -14.810 1.00 98.00 138 PRO A C 1
ATOM 1100 O O . PRO A 1 138 ? -7.854 4.999 -15.329 1.00 98.00 138 PRO A O 1
ATOM 1103 N N . LEU A 1 139 ? -6.516 5.373 -13.550 1.00 98.19 139 LEU A N 1
ATOM 1104 C CA . LEU A 1 139 ? -7.050 4.286 -12.729 1.00 98.19 139 LEU A CA 1
ATOM 1105 C C . LEU A 1 139 ? -7.092 4.637 -11.237 1.00 98.19 139 LEU A C 1
ATOM 1107 O O . LEU A 1 139 ? -6.156 5.224 -10.699 1.00 98.19 139 LEU A O 1
ATOM 1111 N N . SER A 1 140 ? -8.138 4.200 -10.540 1.00 98.56 140 SER A N 1
ATOM 1112 C CA . SER A 1 140 ? -8.201 4.241 -9.075 1.00 98.56 140 SER A CA 1
ATOM 1113 C C . SER A 1 140 ? -8.186 2.822 -8.502 1.00 98.56 140 SER A C 1
ATOM 1115 O O . SER A 1 140 ? -9.161 2.088 -8.641 1.00 98.56 140 SER A O 1
ATOM 1117 N N . LEU A 1 141 ? -7.087 2.422 -7.856 1.00 98.12 141 LEU A N 1
ATOM 1118 C CA . LEU A 1 141 ? -6.891 1.071 -7.321 1.00 98.12 141 LEU A CA 1
ATOM 1119 C C . LEU A 1 141 ? -7.429 0.931 -5.891 1.00 98.12 141 LEU A C 1
ATOM 1121 O O . LEU A 1 141 ? -6.983 1.628 -4.975 1.00 98.12 141 LEU A O 1
ATOM 1125 N N . TYR A 1 142 ? -8.333 -0.028 -5.697 1.00 97.06 142 TYR A N 1
ATOM 1126 C CA . TYR A 1 142 ? -8.910 -0.394 -4.407 1.00 97.06 142 TYR A CA 1
ATOM 1127 C C . TYR A 1 142 ? -8.649 -1.862 -4.075 1.00 97.06 142 TYR A C 1
ATOM 1129 O O . TYR A 1 142 ? -8.920 -2.751 -4.883 1.00 97.06 142 TYR A O 1
ATOM 1137 N N . GLY A 1 143 ? -8.204 -2.132 -2.851 1.00 94.12 143 GLY A N 1
ATOM 1138 C CA . GLY A 1 143 ? -8.073 -3.492 -2.337 1.00 94.12 143 GLY A CA 1
ATOM 1139 C C . GLY A 1 143 ? -6.965 -3.623 -1.301 1.00 94.12 143 GLY A C 1
ATOM 1140 O O . GLY A 1 143 ? -6.389 -2.631 -0.855 1.00 94.12 143 GLY A O 1
ATOM 1141 N N . ARG A 1 144 ? -6.668 -4.858 -0.898 1.00 91.62 144 ARG A N 1
ATOM 1142 C CA . ARG A 1 144 ? -5.695 -5.207 0.157 1.00 91.62 144 ARG A CA 1
ATOM 1143 C C . ARG A 1 144 ? -4.563 -6.108 -0.343 1.00 91.62 144 ARG A C 1
ATOM 1145 O O . ARG A 1 144 ? -3.906 -6.783 0.444 1.00 91.62 144 ARG A O 1
ATOM 1152 N N . GLY A 1 145 ? -4.360 -6.131 -1.650 1.00 94.38 145 GLY A N 1
ATOM 1153 C CA . GLY A 1 145 ? -3.355 -6.910 -2.336 1.00 94.38 145 GLY A CA 1
ATOM 1154 C C . GLY A 1 145 ? -1.934 -6.526 -1.932 1.00 94.38 145 GLY A C 1
ATOM 1155 O O . GLY A 1 145 ? -1.686 -5.488 -1.304 1.00 94.38 145 GLY A O 1
ATOM 1156 N N . PRO A 1 146 ? -0.971 -7.385 -2.281 1.00 96.19 146 PRO A N 1
ATOM 1157 C CA . PRO A 1 146 ? 0.418 -7.172 -1.930 1.00 96.19 146 PRO A CA 1
ATOM 1158 C C . PRO A 1 146 ? 0.978 -5.921 -2.611 1.00 96.19 146 PRO A C 1
ATOM 1160 O O . PRO A 1 146 ? 0.551 -5.514 -3.691 1.00 96.19 146 PRO A O 1
ATOM 1163 N N . ILE A 1 147 ? 1.988 -5.315 -1.989 1.00 97.19 147 ILE A N 1
ATOM 1164 C CA . ILE A 1 147 ? 2.582 -4.063 -2.470 1.00 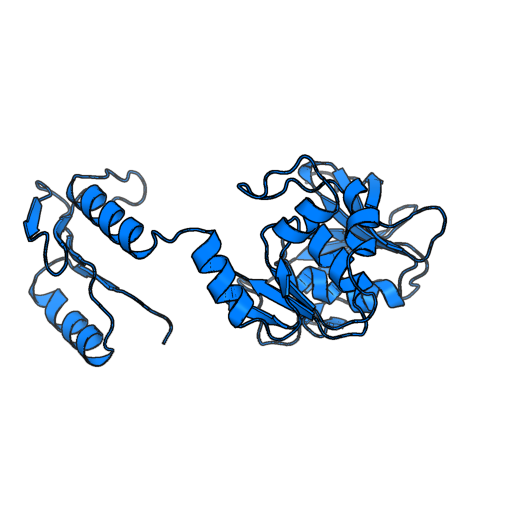97.19 147 ILE A CA 1
ATOM 1165 C C . ILE A 1 147 ? 3.133 -4.162 -3.902 1.00 97.19 147 ILE A C 1
ATOM 1167 O O . ILE A 1 147 ? 3.017 -3.208 -4.669 1.00 97.19 147 ILE A O 1
ATOM 1171 N N . TRP A 1 148 ? 3.644 -5.334 -4.294 1.00 98.19 148 TRP A N 1
ATOM 1172 C CA . TRP A 1 148 ? 4.130 -5.586 -5.651 1.00 98.19 148 TRP A CA 1
ATOM 1173 C C . TRP A 1 148 ? 3.017 -5.541 -6.709 1.00 98.19 148 TRP A C 1
ATOM 1175 O O . TRP A 1 148 ? 3.288 -5.182 -7.849 1.00 98.19 148 TRP A O 1
ATOM 1185 N N . LEU A 1 149 ? 1.760 -5.835 -6.352 1.00 98.44 149 LEU A N 1
ATOM 1186 C CA . LEU A 1 149 ? 0.635 -5.756 -7.289 1.00 98.44 149 LEU A CA 1
ATOM 1187 C C . LEU A 1 149 ? 0.327 -4.298 -7.627 1.00 98.44 149 LEU A C 1
ATOM 1189 O O . LEU A 1 149 ? 0.236 -3.935 -8.796 1.00 98.44 149 LEU A O 1
ATOM 1193 N N . ALA A 1 150 ? 0.244 -3.442 -6.603 1.00 98.31 150 ALA A N 1
ATOM 1194 C CA . ALA A 1 150 ? 0.058 -2.004 -6.797 1.00 98.31 150 ALA A CA 1
ATOM 1195 C C . ALA A 1 150 ? 1.208 -1.388 -7.610 1.00 98.31 150 ALA A C 1
ATOM 1197 O O . ALA A 1 150 ? 0.971 -0.550 -8.477 1.00 98.31 150 ALA A O 1
ATOM 1198 N N . ALA A 1 151 ? 2.440 -1.835 -7.357 1.00 98.62 151 ALA A N 1
ATOM 1199 C CA . ALA A 1 151 ? 3.620 -1.428 -8.106 1.00 98.62 151 ALA A CA 1
ATOM 1200 C C . ALA A 1 151 ? 3.542 -1.810 -9.595 1.00 98.62 151 ALA A C 1
ATOM 1202 O O . ALA A 1 151 ? 3.783 -0.960 -10.449 1.00 98.62 151 ALA A O 1
ATOM 1203 N N . ALA A 1 152 ? 3.153 -3.050 -9.911 1.00 98.75 152 ALA A N 1
ATOM 1204 C CA . ALA A 1 152 ? 3.016 -3.513 -11.293 1.00 98.75 152 ALA A CA 1
ATOM 1205 C C . ALA A 1 152 ? 1.888 -2.786 -12.043 1.00 98.75 152 ALA A C 1
ATOM 1207 O O . ALA A 1 152 ? 2.081 -2.329 -13.167 1.00 98.75 152 ALA A O 1
ATOM 1208 N N . ILE A 1 153 ? 0.730 -2.599 -11.402 1.00 98.56 153 ILE A N 1
ATOM 1209 C CA . ILE A 1 153 ? -0.391 -1.838 -11.979 1.00 98.56 153 ILE A CA 1
ATOM 1210 C C . ILE A 1 153 ? 0.006 -0.371 -12.203 1.00 98.56 153 ILE A C 1
ATOM 1212 O O . ILE A 1 153 ? -0.337 0.224 -13.226 1.00 98.56 153 ILE A O 1
ATOM 1216 N N . SER A 1 154 ? 0.765 0.219 -11.277 1.00 98.38 154 SER A N 1
ATOM 1217 C CA . SER A 1 154 ? 1.290 1.577 -11.433 1.00 98.38 154 SER A CA 1
ATOM 1218 C C . SER A 1 154 ? 2.234 1.707 -12.623 1.00 98.38 154 SER A C 1
ATOM 1220 O O . SER A 1 154 ? 2.126 2.679 -13.374 1.00 98.38 154 SER A O 1
ATOM 1222 N N . ALA A 1 155 ? 3.118 0.725 -12.814 1.00 98.31 155 ALA A N 1
ATOM 1223 C CA . ALA A 1 155 ? 4.011 0.671 -13.962 1.00 98.31 155 ALA A CA 1
ATOM 1224 C C . ALA A 1 155 ? 3.224 0.596 -15.280 1.00 98.31 155 ALA A C 1
ATOM 1226 O O . ALA A 1 155 ? 3.445 1.415 -16.169 1.00 98.31 155 ALA A O 1
ATOM 1227 N N . HIS A 1 156 ? 2.249 -0.318 -15.349 1.00 98.38 156 HIS A N 1
ATOM 1228 C CA . HIS A 1 156 ? 1.394 -0.583 -16.517 1.00 98.38 156 HIS A CA 1
ATOM 1229 C C . HIS A 1 156 ? 0.492 0.590 -16.925 1.00 98.38 156 HIS A C 1
ATOM 1231 O O . HIS A 1 156 ? 0.172 0.780 -18.097 1.00 98.38 156 HIS A O 1
ATOM 1237 N N . THR A 1 157 ? 0.058 1.389 -15.952 1.00 98.06 157 THR A N 1
ATOM 1238 C CA . THR A 1 157 ? -0.800 2.560 -16.193 1.00 98.06 157 THR A CA 1
ATOM 1239 C C . THR A 1 157 ? -0.010 3.837 -16.454 1.00 98.06 157 THR A C 1
ATOM 1241 O O . THR A 1 157 ? -0.598 4.836 -16.864 1.00 98.06 157 THR A O 1
ATOM 1244 N N . ALA A 1 158 ? 1.307 3.849 -16.231 1.00 97.06 158 ALA A N 1
ATOM 1245 C CA . ALA A 1 158 ? 2.129 5.012 -16.538 1.00 97.06 158 ALA A CA 1
ATOM 1246 C C . ALA A 1 158 ? 2.130 5.290 -18.057 1.00 97.06 158 ALA A C 1
ATOM 1248 O O . ALA A 1 158 ? 2.161 4.341 -18.829 1.00 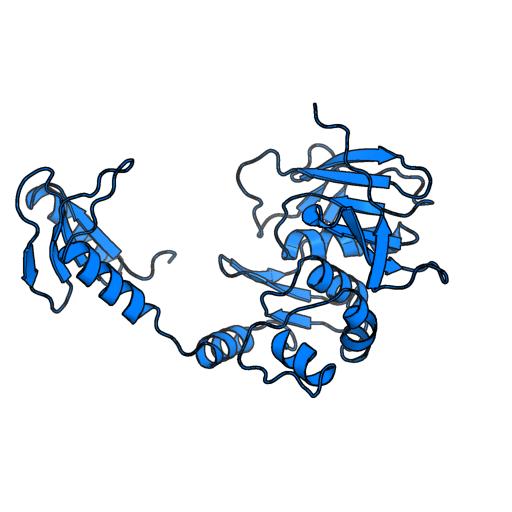97.06 158 ALA A O 1
ATOM 1249 N N . PRO A 1 159 ? 2.121 6.562 -18.501 1.00 96.69 159 PRO A N 1
ATOM 1250 C CA . PRO A 1 159 ? 2.245 7.778 -17.694 1.00 96.69 159 PRO A CA 1
ATOM 1251 C C . PRO A 1 159 ? 0.918 8.313 -17.125 1.00 96.69 159 PRO A C 1
ATOM 1253 O O . PRO A 1 159 ? 0.928 9.340 -16.449 1.00 96.69 159 PRO A O 1
ATOM 1256 N N . ALA A 1 160 ? -0.220 7.656 -17.368 1.00 97.69 160 ALA A N 1
ATOM 1257 C CA . ALA A 1 160 ? -1.521 8.156 -16.932 1.00 97.69 160 ALA A CA 1
ATOM 1258 C C . ALA A 1 160 ? -1.659 8.224 -15.403 1.00 97.69 160 ALA A C 1
ATOM 1260 O O . ALA A 1 160 ? -1.014 7.492 -14.648 1.00 97.69 160 ALA A O 1
ATOM 1261 N N . SER A 1 161 ? -2.508 9.133 -14.926 1.00 97.00 161 SER A N 1
ATOM 1262 C CA . SER A 1 161 ? -2.722 9.365 -13.498 1.00 97.00 161 SER A CA 1
ATOM 1263 C C . SER A 1 161 ? -3.313 8.143 -12.799 1.00 97.00 161 SER A C 1
ATOM 1265 O O . SER A 1 161 ? -4.223 7.500 -13.309 1.00 97.00 161 SER A O 1
ATOM 1267 N N . MET A 1 162 ? -2.831 7.842 -11.599 1.00 97.75 162 MET A N 1
ATOM 1268 C CA . MET A 1 162 ? -3.372 6.758 -10.787 1.00 97.75 162 MET A CA 1
ATOM 1269 C C . MET A 1 162 ? -3.569 7.232 -9.352 1.00 97.75 162 MET A C 1
ATOM 1271 O O . MET A 1 162 ? -2.767 8.018 -8.845 1.00 97.75 162 MET A O 1
ATOM 1275 N N . THR A 1 163 ? -4.624 6.742 -8.705 1.00 98.25 163 THR A N 1
ATOM 1276 C CA . THR A 1 163 ? -4.803 6.857 -7.254 1.00 98.25 163 THR A CA 1
ATOM 1277 C C . THR A 1 163 ? -4.820 5.478 -6.606 1.00 98.25 163 THR A C 1
ATOM 1279 O O . THR A 1 163 ? -5.296 4.510 -7.201 1.00 98.25 163 THR A O 1
ATOM 1282 N N . VAL A 1 164 ? -4.360 5.387 -5.363 1.00 97.81 164 VAL A N 1
ATOM 1283 C CA . VAL A 1 164 ? -4.450 4.182 -4.528 1.00 97.81 164 VAL A CA 1
ATOM 1284 C C . VAL A 1 164 ? -5.271 4.524 -3.293 1.00 97.81 164 VAL A C 1
ATOM 1286 O O . VAL A 1 164 ? -5.056 5.565 -2.676 1.00 97.81 164 VAL A O 1
ATOM 1289 N N . TYR A 1 165 ? -6.228 3.667 -2.940 1.00 97.25 165 TYR A N 1
ATOM 1290 C CA . TYR A 1 165 ? -6.960 3.821 -1.688 1.00 97.25 165 TYR A CA 1
ATOM 1291 C C . TYR A 1 165 ? -6.098 3.372 -0.501 1.00 97.25 165 TYR A C 1
ATOM 1293 O O . TYR A 1 165 ? -5.606 2.241 -0.469 1.00 97.25 165 TYR A O 1
ATOM 1301 N N . ASP A 1 166 ? -5.971 4.241 0.492 1.00 94.44 166 ASP A N 1
ATOM 1302 C CA . ASP A 1 166 ? -5.359 3.988 1.788 1.00 94.44 166 ASP A CA 1
ATOM 1303 C C . ASP A 1 166 ? -6.416 4.160 2.889 1.00 94.44 166 ASP A C 1
ATOM 1305 O O . ASP A 1 166 ? -7.236 5.074 2.847 1.00 94.44 166 ASP A O 1
ATOM 1309 N N . ALA A 1 167 ? -6.435 3.273 3.884 1.00 89.31 167 ALA A N 1
ATOM 1310 C CA . ALA A 1 167 ? -7.463 3.312 4.925 1.00 89.31 167 ALA A CA 1
ATOM 1311 C C . ALA A 1 167 ? -7.333 4.525 5.865 1.00 89.31 167 ALA A C 1
ATOM 1313 O O . ALA A 1 167 ? -8.327 4.926 6.470 1.00 89.31 167 ALA A O 1
ATOM 1314 N N . CYS A 1 168 ? -6.133 5.096 5.996 1.00 87.06 168 CYS A N 1
ATOM 1315 C CA . CYS A 1 168 ? -5.876 6.256 6.844 1.00 87.06 168 CYS A CA 1
ATOM 1316 C C . CYS A 1 168 ? -6.173 7.571 6.115 1.00 87.06 168 CYS A C 1
ATOM 1318 O O . CYS A 1 168 ? -6.676 8.506 6.734 1.00 87.06 168 CYS A O 1
ATOM 1320 N N . PHE A 1 169 ? -5.877 7.635 4.813 1.00 89.75 169 PHE A N 1
ATOM 1321 C CA . PHE A 1 169 ? -5.916 8.882 4.037 1.00 89.75 169 PHE A CA 1
ATOM 1322 C C . PHE A 1 169 ? -7.013 8.931 2.962 1.00 89.75 169 PHE A C 1
ATOM 1324 O O . PHE A 1 169 ? -7.274 9.983 2.386 1.00 89.75 169 PHE A O 1
ATOM 1331 N N . GLY A 1 170 ? -7.686 7.815 2.681 1.00 93.69 170 GLY A N 1
ATOM 1332 C CA . GLY A 1 170 ? -8.636 7.707 1.580 1.00 93.69 170 GLY A CA 1
ATOM 1333 C C . GLY A 1 170 ? -7.936 7.565 0.228 1.00 93.69 170 GLY A C 1
ATOM 1334 O O . GLY A 1 170 ? -6.967 6.824 0.087 1.00 93.69 170 GLY A O 1
ATOM 1335 N N . TRP A 1 171 ? -8.456 8.227 -0.804 1.00 96.81 171 TRP A N 1
ATOM 1336 C CA . TRP A 1 171 ? -7.890 8.156 -2.151 1.00 96.81 171 TRP A CA 1
ATOM 1337 C C . TRP A 1 171 ? -6.675 9.070 -2.288 1.00 96.81 171 TRP A C 1
ATOM 1339 O O . TRP A 1 171 ? -6.820 10.289 -2.285 1.00 96.81 171 TRP A O 1
ATOM 1349 N N . LEU A 1 172 ? -5.496 8.477 -2.466 1.00 96.56 172 LEU A N 1
ATOM 1350 C CA . LEU A 1 172 ? -4.247 9.210 -2.646 1.00 96.56 172 LEU A CA 1
ATOM 1351 C C . LEU A 1 172 ? -3.796 9.175 -4.108 1.00 96.56 172 LEU A C 1
ATOM 1353 O O . LEU A 1 172 ? -3.720 8.078 -4.673 1.00 96.56 172 LEU A O 1
ATOM 1357 N N . PRO A 1 173 ? -3.458 10.317 -4.733 1.00 96.75 173 PRO A N 1
ATOM 1358 C CA . PRO A 1 173 ? -2.704 10.301 -5.979 1.00 96.75 173 PRO A CA 1
ATOM 1359 C C . PRO A 1 173 ? -1.334 9.663 -5.746 1.00 96.75 173 PRO A C 1
ATOM 1361 O O . PRO A 1 173 ? -0.772 9.734 -4.653 1.00 96.75 173 PRO A O 1
ATOM 1364 N N . LEU A 1 174 ? -0.780 9.032 -6.780 1.00 95.75 174 LEU A N 1
ATOM 1365 C CA . LEU A 1 174 ? 0.611 8.604 -6.701 1.00 95.75 174 LEU A CA 1
ATOM 1366 C C . LEU A 1 174 ? 1.527 9.831 -6.591 1.00 95.75 174 LEU A C 1
ATOM 1368 O O . LEU A 1 174 ? 1.348 10.783 -7.356 1.00 95.75 174 LEU A O 1
ATOM 1372 N N . PRO A 1 175 ? 2.508 9.813 -5.674 1.00 94.44 175 PRO A N 1
ATOM 1373 C CA . PRO A 1 175 ? 3.386 10.950 -5.479 1.00 94.44 175 PRO A CA 1
ATOM 1374 C C . PRO A 1 175 ? 4.306 11.119 -6.686 1.00 94.44 175 PRO A C 1
ATOM 1376 O O . PRO A 1 175 ? 4.800 10.143 -7.260 1.00 94.44 175 PRO A O 1
ATOM 1379 N N . ASN A 1 176 ? 4.595 12.373 -7.026 1.00 91.19 176 ASN A N 1
ATOM 1380 C CA . ASN A 1 176 ? 5.740 12.677 -7.871 1.00 91.19 176 ASN A CA 1
ATOM 1381 C C . ASN A 1 176 ? 7.006 12.420 -7.058 1.00 91.19 176 ASN A C 1
ATOM 1383 O O . ASN A 1 176 ? 7.154 12.957 -5.959 1.00 91.19 176 ASN A O 1
ATOM 1387 N N . VAL A 1 177 ? 7.896 11.591 -7.599 1.00 94.88 177 VAL A N 1
ATOM 1388 C CA . VAL A 1 177 ? 9.138 11.224 -6.924 1.00 94.88 177 VAL A CA 1
ATOM 1389 C C . VAL A 1 177 ? 10.292 12.043 -7.473 1.00 94.88 177 VAL A C 1
ATOM 1391 O O . VAL A 1 177 ? 10.563 12.007 -8.674 1.00 94.88 177 VAL A O 1
ATOM 1394 N N . THR A 1 178 ? 11.009 12.711 -6.575 1.00 94.88 178 THR A N 1
ATOM 1395 C CA . THR A 1 178 ? 12.241 13.438 -6.896 1.00 94.88 178 THR A CA 1
ATOM 1396 C C . THR A 1 178 ? 13.429 12.779 -6.209 1.00 94.88 178 THR A C 1
ATOM 1398 O O . THR A 1 178 ? 13.390 12.493 -5.014 1.00 94.88 178 THR A O 1
ATOM 1401 N N . PHE A 1 179 ? 14.511 12.561 -6.953 1.00 94.50 179 PHE A N 1
ATOM 1402 C CA . PHE A 1 179 ? 15.741 11.987 -6.417 1.00 94.50 179 PHE A CA 1
ATOM 1403 C C . PHE A 1 179 ? 16.695 13.104 -5.977 1.00 94.50 179 PHE A C 1
ATOM 1405 O O . PHE A 1 179 ? 17.195 13.846 -6.819 1.00 94.50 179 PHE A O 1
ATOM 1412 N N . THR A 1 180 ? 16.909 13.269 -4.670 1.00 94.31 180 THR A N 1
ATOM 1413 C CA . THR A 1 180 ? 17.653 14.406 -4.095 1.00 94.31 180 THR A CA 1
ATOM 1414 C C . THR A 1 180 ? 18.247 14.067 -2.726 1.00 94.31 180 THR A C 1
ATOM 1416 O O . THR A 1 180 ? 17.890 13.059 -2.124 1.00 94.31 180 THR A O 1
ATOM 1419 N N . THR A 1 181 ? 19.136 14.922 -2.224 1.00 89.12 181 THR A N 1
ATOM 1420 C CA . THR A 1 181 ? 19.682 14.848 -0.865 1.00 89.12 181 THR A CA 1
ATOM 1421 C C . THR A 1 181 ? 19.552 16.228 -0.203 1.00 89.12 181 THR A C 1
ATOM 1423 O O . THR A 1 181 ? 20.002 17.206 -0.803 1.00 89.12 181 THR A O 1
ATOM 1426 N N . PRO A 1 182 ? 18.976 16.346 1.010 1.00 89.06 182 PRO A N 1
ATOM 1427 C CA . PRO A 1 182 ? 18.375 15.280 1.825 1.00 89.06 182 PRO A CA 1
ATOM 1428 C C . PRO A 1 182 ? 17.058 14.746 1.230 1.00 89.06 182 PRO A C 1
ATOM 1430 O O . PRO A 1 182 ? 16.408 15.436 0.446 1.00 89.06 182 PRO A O 1
ATOM 1433 N N . ALA A 1 183 ? 16.673 13.523 1.606 1.00 92.25 183 ALA A N 1
ATOM 1434 C CA . ALA A 1 183 ? 15.462 12.852 1.131 1.00 92.25 183 ALA A CA 1
ATOM 1435 C C . ALA A 1 183 ? 14.575 12.370 2.286 1.00 92.25 183 ALA A C 1
ATOM 1437 O O . ALA A 1 183 ? 15.071 11.986 3.341 1.00 92.25 183 ALA A O 1
ATOM 1438 N N . ALA A 1 184 ? 13.263 12.333 2.049 1.00 92.56 184 ALA A N 1
ATOM 1439 C CA . ALA A 1 184 ? 12.278 11.725 2.943 1.00 92.56 184 ALA A CA 1
ATOM 1440 C C . ALA A 1 184 ? 12.370 10.188 2.960 1.00 92.56 184 ALA A C 1
ATOM 1442 O O . ALA A 1 184 ? 11.975 9.553 3.937 1.00 92.56 184 ALA A O 1
ATOM 1443 N N . LEU A 1 185 ? 12.889 9.594 1.882 1.00 94.88 185 LEU A N 1
ATOM 1444 C CA . LEU A 1 185 ? 13.267 8.190 1.794 1.00 94.88 185 LEU A CA 1
ATOM 1445 C C . LEU A 1 185 ? 14.770 8.058 1.601 1.00 94.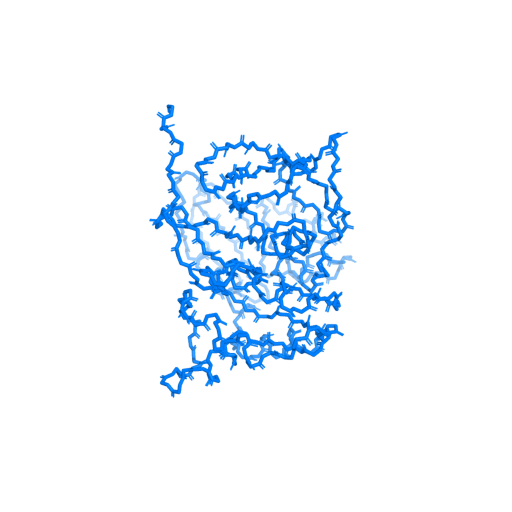88 185 LEU A C 1
ATOM 1447 O O . LEU A 1 185 ? 15.312 8.452 0.567 1.00 94.88 185 LEU A O 1
ATOM 1451 N N . GLU A 1 186 ? 15.425 7.447 2.578 1.00 94.75 186 GLU A N 1
ATOM 1452 C CA . GLU A 1 186 ? 16.834 7.094 2.480 1.00 94.75 186 GLU A CA 1
ATOM 1453 C C . GLU A 1 186 ? 16.981 5.735 1.801 1.00 94.75 186 GLU A C 1
ATOM 1455 O O . GLU A 1 186 ? 16.249 4.797 2.125 1.00 94.75 186 GLU A O 1
ATOM 1460 N N . ALA A 1 187 ? 17.919 5.629 0.862 1.00 94.69 187 ALA A N 1
ATOM 1461 C CA . ALA A 1 187 ? 18.248 4.375 0.195 1.00 94.69 187 ALA A CA 1
ATOM 1462 C C . ALA A 1 187 ? 19.695 3.980 0.490 1.00 94.69 187 ALA A C 1
ATOM 1464 O O . ALA A 1 187 ? 20.629 4.705 0.145 1.00 94.69 187 ALA A O 1
ATOM 1465 N N . GLU A 1 188 ? 19.878 2.799 1.070 1.00 94.19 188 GLU A N 1
ATOM 1466 C CA . GLU A 1 188 ? 21.170 2.123 1.111 1.00 94.19 188 GLU A CA 1
ATOM 1467 C C . GLU A 1 188 ? 21.259 1.181 -0.093 1.00 94.19 188 GLU A C 1
ATOM 1469 O O . GLU A 1 188 ? 20.395 0.325 -0.286 1.00 94.19 188 GLU A O 1
ATOM 1474 N N . ILE A 1 189 ? 22.271 1.370 -0.940 1.00 92.69 189 ILE A N 1
ATOM 1475 C CA . ILE A 1 189 ? 22.389 0.640 -2.204 1.00 92.69 189 ILE A CA 1
ATOM 1476 C C . ILE A 1 189 ? 23.512 -0.385 -2.099 1.00 92.69 189 ILE A C 1
ATOM 1478 O O . ILE A 1 189 ? 24.673 -0.031 -1.904 1.00 92.69 189 ILE A O 1
ATOM 1482 N N . THR A 1 190 ? 23.172 -1.654 -2.302 1.00 93.12 190 THR A N 1
ATOM 1483 C CA . THR A 1 190 ? 24.123 -2.759 -2.409 1.00 93.12 190 THR A CA 1
ATOM 1484 C C . THR A 1 190 ? 24.177 -3.251 -3.858 1.00 93.12 190 THR A C 1
ATOM 1486 O O . THR A 1 190 ? 23.224 -3.877 -4.332 1.00 93.12 190 THR A O 1
ATOM 1489 N N . PRO A 1 191 ? 25.281 -2.998 -4.583 1.00 92.69 191 PRO A N 1
ATOM 1490 C CA . PRO A 1 191 ? 25.524 -3.604 -5.886 1.00 92.69 191 PRO A CA 1
ATOM 1491 C C . PRO A 1 191 ? 25.611 -5.131 -5.775 1.00 92.69 191 PRO A C 1
ATOM 1493 O O . PRO A 1 191 ? 26.436 -5.651 -5.025 1.00 92.69 191 PRO A O 1
ATOM 1496 N N . LEU A 1 192 ? 24.811 -5.852 -6.555 1.00 92.06 192 LEU A N 1
ATOM 1497 C CA . LEU A 1 192 ? 24.913 -7.303 -6.730 1.00 92.06 192 LEU A CA 1
ATOM 1498 C C . LEU A 1 192 ? 25.289 -7.630 -8.183 1.00 92.06 192 LEU A C 1
ATOM 1500 O O . LEU A 1 192 ? 25.401 -6.737 -9.028 1.00 92.06 192 LEU A O 1
ATOM 1504 N N . ALA A 1 193 ? 25.536 -8.915 -8.461 1.00 87.25 193 ALA A N 1
ATOM 1505 C CA . ALA A 1 193 ? 26.027 -9.372 -9.763 1.00 87.25 193 ALA A CA 1
ATOM 1506 C C . ALA A 1 193 ? 25.120 -8.917 -10.923 1.00 87.25 193 ALA A C 1
ATOM 1508 O O . ALA A 1 193 ? 25.608 -8.323 -11.880 1.00 87.25 193 ALA A O 1
ATOM 1509 N N . ASP A 1 194 ? 23.804 -9.109 -10.784 1.00 89.25 194 ASP A N 1
ATOM 1510 C CA . ASP A 1 194 ? 22.837 -8.875 -11.868 1.00 89.25 194 ASP A CA 1
ATOM 1511 C C . ASP A 1 194 ? 21.956 -7.627 -11.661 1.00 89.25 194 ASP A C 1
ATOM 1513 O O . ASP A 1 194 ? 21.248 -7.193 -12.574 1.00 89.25 194 ASP A O 1
ATOM 1517 N N . PHE A 1 195 ? 21.961 -7.048 -10.457 1.00 94.56 195 PHE A N 1
ATOM 1518 C CA . PHE A 1 195 ? 21.082 -5.939 -10.082 1.00 94.56 195 PHE A CA 1
ATOM 1519 C C . PHE A 1 195 ? 21.616 -5.118 -8.910 1.00 94.56 195 PHE A C 1
ATOM 1521 O O . PHE A 1 195 ? 22.501 -5.550 -8.179 1.00 94.56 195 PHE A O 1
ATOM 1528 N N . ASP A 1 196 ? 21.038 -3.939 -8.714 1.00 94.75 196 ASP A N 1
ATOM 1529 C CA . ASP A 1 196 ? 21.189 -3.152 -7.493 1.00 94.75 196 ASP A CA 1
ATOM 1530 C C . ASP A 1 196 ? 20.080 -3.518 -6.502 1.00 94.75 196 ASP A C 1
ATOM 1532 O O . ASP A 1 196 ? 18.902 -3.552 -6.870 1.00 94.75 196 ASP A O 1
ATOM 1536 N N . LEU A 1 197 ? 20.431 -3.768 -5.242 1.00 95.31 197 LEU A N 1
ATOM 1537 C CA . LEU A 1 197 ? 19.468 -3.842 -4.145 1.00 95.31 197 LEU A CA 1
ATOM 1538 C C . LEU A 1 197 ? 19.431 -2.487 -3.437 1.00 95.31 197 LEU A C 1
ATOM 1540 O O . LEU A 1 197 ? 20.447 -2.046 -2.911 1.00 95.31 197 LEU A O 1
ATOM 1544 N N . ALA A 1 198 ? 18.271 -1.835 -3.423 1.00 95.50 198 ALA A N 1
ATOM 1545 C CA . ALA A 1 198 ? 18.041 -0.606 -2.672 1.00 95.50 198 ALA A CA 1
ATOM 1546 C C . ALA A 1 198 ? 17.185 -0.907 -1.435 1.00 95.50 198 ALA A C 1
ATOM 1548 O O . ALA A 1 198 ? 15.991 -1.200 -1.551 1.00 95.50 198 ALA A O 1
ATOM 1549 N N . GLU A 1 199 ? 17.793 -0.823 -0.256 1.00 95.75 199 GLU A N 1
ATOM 1550 C CA . GLU A 1 199 ? 17.112 -0.910 1.035 1.00 95.75 199 GLU A CA 1
ATOM 1551 C C . GLU A 1 199 ? 16.615 0.482 1.442 1.00 95.75 199 GLU A C 1
ATOM 1553 O O . GLU A 1 199 ? 17.392 1.364 1.810 1.00 95.75 199 GLU A O 1
ATOM 1558 N N . LEU A 1 200 ? 15.302 0.680 1.351 1.00 95.19 200 LEU A N 1
ATOM 1559 C CA . LEU A 1 200 ? 14.621 1.944 1.601 1.00 95.19 200 LEU A CA 1
ATOM 1560 C C . LEU A 1 200 ? 14.186 2.057 3.063 1.00 95.19 200 LEU A C 1
ATOM 1562 O O . LEU A 1 200 ? 13.557 1.147 3.623 1.00 95.19 200 LEU A O 1
ATOM 1566 N N . ARG A 1 201 ? 14.461 3.212 3.669 1.00 94.38 201 ARG A N 1
ATOM 1567 C CA . ARG A 1 201 ? 14.108 3.534 5.054 1.00 94.38 201 ARG A CA 1
ATOM 1568 C C . ARG A 1 201 ? 13.434 4.901 5.127 1.00 94.38 201 ARG A C 1
ATOM 1570 O O . ARG A 1 201 ? 13.768 5.818 4.383 1.00 94.38 201 ARG A O 1
ATOM 1577 N N . ILE A 1 202 ? 12.478 5.021 6.045 1.00 92.94 202 ILE A N 1
ATOM 1578 C CA . ILE A 1 202 ? 11.887 6.301 6.440 1.00 92.94 202 ILE A CA 1
ATOM 1579 C C . ILE A 1 202 ? 12.663 6.729 7.694 1.00 92.94 202 ILE A C 1
ATOM 1581 O O . ILE A 1 202 ? 12.475 6.092 8.731 1.00 92.94 202 ILE A O 1
ATOM 1585 N N . PRO A 1 203 ? 13.567 7.724 7.624 1.00 85.56 203 PRO A N 1
ATOM 1586 C CA . PRO A 1 203 ? 14.349 8.153 8.786 1.00 85.56 203 PRO A CA 1
ATOM 1587 C C . PRO A 1 203 ? 13.474 8.821 9.862 1.00 85.56 203 PRO A C 1
ATOM 1589 O O . PRO A 1 203 ? 13.804 8.785 11.046 1.00 85.56 203 PRO A O 1
ATOM 1592 N N . GLY A 1 204 ? 12.345 9.417 9.458 1.00 78.69 204 GLY A N 1
ATOM 1593 C CA . GLY A 1 204 ? 11.335 9.994 10.347 1.00 78.69 204 GLY A CA 1
ATOM 1594 C C . GLY A 1 204 ? 10.284 8.993 10.846 1.00 78.69 204 GLY A C 1
ATOM 1595 O O . GLY A 1 204 ? 10.397 7.783 10.675 1.00 78.69 204 GLY A O 1
ATOM 1596 N N . ILE A 1 205 ? 9.219 9.512 11.468 1.00 71.94 205 ILE A N 1
ATOM 1597 C CA . ILE A 1 205 ? 8.152 8.688 12.067 1.00 71.94 205 ILE A CA 1
ATOM 1598 C C . ILE A 1 205 ? 7.073 8.318 11.034 1.00 71.94 205 ILE A C 1
ATOM 1600 O O . ILE A 1 205 ? 6.513 7.224 11.093 1.00 71.94 205 ILE A O 1
ATOM 1604 N N . VAL A 1 206 ? 6.762 9.222 10.098 1.00 80.12 206 VAL A N 1
ATOM 1605 C CA . VAL A 1 206 ? 5.671 9.073 9.121 1.00 80.12 206 VAL A CA 1
ATOM 1606 C C . VAL A 1 206 ? 6.070 9.741 7.803 1.00 80.12 206 VAL A C 1
ATOM 1608 O O . VAL A 1 206 ? 6.744 10.767 7.819 1.00 80.12 206 VAL A O 1
ATOM 1611 N N . LEU A 1 207 ? 5.651 9.160 6.675 1.00 86.81 207 LEU A N 1
ATOM 1612 C CA . LEU A 1 207 ? 5.641 9.849 5.383 1.00 86.81 207 LEU A CA 1
ATOM 1613 C C . LEU A 1 207 ? 4.336 10.625 5.245 1.00 86.81 207 LEU A C 1
ATOM 1615 O O . LEU A 1 207 ? 3.264 10.024 5.360 1.00 86.81 207 LEU A O 1
ATOM 1619 N N . ASP A 1 208 ? 4.430 11.919 4.966 1.00 87.69 208 ASP A N 1
ATOM 1620 C CA . ASP A 1 208 ? 3.265 12.713 4.602 1.00 87.69 208 ASP A CA 1
ATOM 1621 C C . ASP A 1 208 ? 2.860 12.397 3.154 1.00 87.69 208 ASP A C 1
ATOM 1623 O O . ASP A 1 208 ? 3.692 12.401 2.247 1.00 87.69 208 ASP A O 1
ATOM 1627 N N . ALA A 1 209 ? 1.588 12.061 2.947 1.00 87.44 209 ALA A N 1
ATOM 1628 C CA . ALA A 1 209 ? 1.052 11.749 1.627 1.00 87.44 209 ALA A CA 1
ATOM 1629 C C . ALA A 1 209 ? 0.693 13.009 0.818 1.00 87.44 209 ALA A C 1
ATOM 1631 O O . ALA A 1 209 ? 0.463 12.907 -0.389 1.00 87.44 209 ALA A O 1
ATOM 1632 N N . GLU A 1 210 ? 0.628 14.178 1.463 1.00 86.38 210 GLU A N 1
ATOM 1633 C CA . GLU A 1 210 ? 0.368 15.466 0.810 1.00 86.38 210 GLU A CA 1
ATOM 1634 C C . GLU A 1 210 ? 1.655 16.123 0.280 1.00 86.38 210 GLU A C 1
ATOM 1636 O O . GLU A 1 210 ? 1.597 16.976 -0.609 1.00 86.38 210 GLU A O 1
ATOM 1641 N N . GLU A 1 211 ? 2.824 15.705 0.775 1.00 86.62 211 GLU A N 1
ATOM 1642 C CA . GLU A 1 211 ? 4.120 16.233 0.350 1.00 86.62 211 GLU A CA 1
ATOM 1643 C C . GLU A 1 211 ? 4.719 15.451 -0.838 1.00 86.62 211 GLU A C 1
ATOM 1645 O O . GLU A 1 211 ? 4.514 14.240 -0.979 1.00 86.62 211 GLU A O 1
ATOM 1650 N N . PRO A 1 212 ? 5.508 16.108 -1.713 1.00 89.31 212 PRO A N 1
ATOM 1651 C CA . PRO A 1 212 ? 6.274 15.410 -2.740 1.00 89.31 212 PRO A CA 1
ATOM 1652 C C . PRO A 1 212 ? 7.218 14.369 -2.131 1.00 89.31 212 PRO A C 1
ATOM 1654 O O . PRO A 1 212 ? 7.977 14.657 -1.205 1.00 89.31 212 PRO A O 1
ATOM 1657 N N . LEU A 1 213 ? 7.237 13.165 -2.703 1.00 94.69 213 LEU A N 1
ATOM 1658 C CA . LEU A 1 213 ? 8.095 12.100 -2.200 1.00 94.69 213 LEU A CA 1
ATOM 1659 C C . LEU A 1 213 ? 9.529 12.310 -2.697 1.00 94.69 213 LEU A C 1
ATOM 1661 O O . LEU A 1 213 ? 9.810 12.213 -3.890 1.00 94.69 213 LEU A O 1
ATOM 1665 N N . THR A 1 214 ? 10.460 12.569 -1.785 1.00 95.44 214 THR A N 1
ATOM 1666 C CA . THR A 1 214 ? 11.890 12.644 -2.110 1.00 95.44 214 THR A CA 1
ATOM 1667 C C . THR A 1 214 ? 12.597 11.345 -1.736 1.00 95.44 214 THR A C 1
ATOM 1669 O O . THR A 1 214 ? 12.327 10.771 -0.684 1.00 95.44 214 THR A O 1
ATOM 1672 N N . CYS A 1 215 ? 13.498 10.869 -2.593 1.00 95.88 215 CYS A N 1
ATOM 1673 C CA . CYS A 1 215 ? 14.273 9.643 -2.386 1.00 95.88 215 CYS A CA 1
ATOM 1674 C C . CYS A 1 215 ? 15.764 9.905 -2.622 1.00 95.88 215 CYS A C 1
ATOM 1676 O O . CYS A 1 215 ? 16.114 10.706 -3.489 1.00 95.88 215 CYS A O 1
ATOM 1678 N N . THR A 1 216 ? 16.647 9.215 -1.898 1.00 94.69 216 THR A N 1
ATOM 1679 C CA . THR A 1 216 ? 18.090 9.243 -2.178 1.00 94.69 216 THR A CA 1
ATOM 1680 C C . THR A 1 216 ? 18.352 8.905 -3.652 1.00 94.69 216 THR A C 1
ATOM 1682 O O . THR A 1 216 ? 17.739 7.962 -4.170 1.00 94.69 216 THR A O 1
ATOM 1685 N N . PRO A 1 217 ? 19.248 9.637 -4.343 1.00 92.69 217 PRO A N 1
ATOM 1686 C CA . PRO A 1 217 ? 19.636 9.312 -5.707 1.00 92.69 217 PRO A CA 1
ATOM 1687 C C . PRO A 1 217 ? 20.166 7.884 -5.826 1.00 92.69 217 PRO A C 1
ATOM 1689 O O . PRO A 1 217 ? 21.037 7.461 -5.071 1.00 92.69 217 PRO A O 1
ATOM 1692 N N . LEU A 1 218 ? 19.634 7.146 -6.797 1.00 87.75 218 LEU A N 1
ATOM 1693 C CA . LEU A 1 218 ? 20.083 5.794 -7.120 1.00 87.75 218 LEU A CA 1
ATOM 1694 C C . LEU A 1 218 ? 21.214 5.845 -8.162 1.00 87.75 218 LEU A C 1
ATOM 1696 O O . LEU A 1 218 ? 21.330 6.854 -8.863 1.00 87.75 218 LEU A O 1
ATOM 1700 N N . PRO A 1 219 ? 22.034 4.783 -8.307 1.00 81.31 219 PRO A N 1
ATOM 1701 C CA . PRO A 1 219 ? 23.166 4.783 -9.231 1.00 81.31 219 PRO A CA 1
ATOM 1702 C C . PRO A 1 219 ? 22.759 5.196 -10.649 1.00 81.31 219 PRO A C 1
ATOM 1704 O O . PRO A 1 219 ? 21.734 4.739 -11.166 1.00 81.31 219 PRO A O 1
ATOM 1707 N N . ALA A 1 220 ? 23.554 6.092 -11.239 1.00 63.25 220 ALA A N 1
ATOM 1708 C CA . ALA A 1 220 ? 23.217 6.817 -12.463 1.00 63.25 220 ALA A CA 1
ATOM 1709 C C . ALA A 1 220 ? 23.411 6.007 -13.752 1.00 63.25 220 ALA A C 1
ATOM 1711 O O . ALA A 1 220 ? 22.872 6.388 -14.787 1.00 63.25 220 ALA A O 1
ATOM 1712 N N . ASP A 1 221 ? 24.179 4.915 -13.709 1.00 72.75 221 ASP A N 1
ATOM 1713 C CA . ASP A 1 221 ? 24.474 4.110 -14.896 1.00 72.75 221 ASP A CA 1
ATOM 1714 C C . ASP A 1 221 ? 23.222 3.425 -15.458 1.00 72.75 221 ASP A C 1
ATOM 1716 O O . ASP A 1 221 ? 23.163 3.169 -16.659 1.00 72.75 221 ASP A O 1
ATOM 1720 N N . GLY A 1 222 ? 22.218 3.148 -14.613 1.00 76.38 222 GLY A N 1
ATOM 1721 C CA . GLY A 1 222 ? 20.892 2.646 -14.997 1.00 76.38 222 GLY A CA 1
ATOM 1722 C C . GLY A 1 222 ? 20.905 1.298 -15.726 1.00 76.38 222 GLY A C 1
ATOM 1723 O O . GLY A 1 222 ? 19.851 0.778 -16.079 1.00 76.38 222 GLY A O 1
ATOM 1724 N N . ALA A 1 223 ? 22.088 0.721 -15.944 1.00 84.25 223 ALA A N 1
ATOM 1725 C CA . ALA A 1 223 ? 22.324 -0.408 -16.832 1.00 84.25 223 ALA A CA 1
ATOM 1726 C C . ALA A 1 223 ? 21.853 -1.732 -16.227 1.00 84.25 223 ALA A C 1
ATOM 1728 O O . ALA A 1 223 ? 21.529 -2.670 -16.954 1.00 84.25 223 ALA A O 1
ATOM 1729 N N . ARG A 1 224 ? 21.799 -1.803 -14.894 1.00 91.50 224 ARG A N 1
ATOM 1730 C CA . ARG A 1 224 ? 21.369 -2.983 -14.145 1.00 91.50 224 ARG A CA 1
ATOM 1731 C C . ARG A 1 224 ? 19.943 -2.842 -13.649 1.00 91.50 224 ARG A C 1
ATOM 1733 O O . ARG A 1 224 ? 19.456 -1.734 -13.402 1.00 91.50 224 ARG A O 1
ATOM 1740 N N . GLY A 1 225 ? 19.298 -3.989 -13.462 1.00 95.81 225 GLY A N 1
ATOM 1741 C CA . GLY A 1 225 ? 18.011 -4.049 -12.788 1.00 95.81 225 GLY A CA 1
ATOM 1742 C C . GLY A 1 225 ? 18.074 -3.515 -11.367 1.00 95.81 225 GLY A C 1
ATOM 1743 O O . GLY A 1 225 ? 19.150 -3.351 -10.793 1.00 95.81 225 GLY A O 1
ATOM 1744 N N . LEU A 1 226 ? 16.905 -3.243 -10.801 1.00 96.88 226 LEU A N 1
ATOM 1745 C CA . LEU A 1 226 ? 16.784 -2.691 -9.459 1.00 96.88 226 LEU A CA 1
ATOM 1746 C C . LEU A 1 226 ? 15.762 -3.483 -8.649 1.00 96.88 226 LEU A C 1
ATOM 1748 O O . LEU A 1 226 ? 14.627 -3.683 -9.086 1.00 96.88 226 LEU A O 1
ATOM 1752 N N . VAL A 1 227 ? 16.150 -3.877 -7.442 1.00 97.62 227 VAL A N 1
ATOM 1753 C CA . VAL A 1 227 ? 15.259 -4.454 -6.439 1.00 97.62 227 VAL A CA 1
ATOM 1754 C C . VAL A 1 227 ? 15.038 -3.426 -5.338 1.00 97.62 227 VAL A C 1
ATOM 1756 O O . VAL A 1 227 ? 15.984 -3.010 -4.676 1.00 97.62 227 VAL A O 1
ATOM 1759 N N . LEU A 1 228 ? 13.783 -3.037 -5.127 1.00 97.50 228 LEU A N 1
ATOM 1760 C CA . LEU A 1 228 ? 13.378 -2.186 -4.012 1.00 97.50 228 LEU A CA 1
ATOM 1761 C C . LEU A 1 228 ? 13.004 -3.055 -2.811 1.00 97.50 228 LEU A C 1
ATOM 1763 O O . LEU A 1 228 ? 12.142 -3.932 -2.916 1.00 97.50 228 LEU A O 1
ATOM 1767 N N . SER A 1 229 ? 13.613 -2.785 -1.666 1.00 96.44 229 SER A N 1
ATOM 1768 C CA . SER A 1 229 ? 13.326 -3.421 -0.383 1.00 96.44 229 SER A CA 1
ATOM 1769 C C . SER A 1 229 ? 13.025 -2.353 0.664 1.00 96.44 229 SER A C 1
ATOM 1771 O O . SER A 1 229 ? 13.460 -1.216 0.529 1.00 96.44 229 SER A O 1
ATOM 1773 N N . GLY A 1 230 ? 12.226 -2.679 1.679 1.00 94.06 230 GLY A N 1
ATOM 1774 C CA . GLY A 1 230 ? 11.854 -1.737 2.737 1.00 94.06 230 GLY A CA 1
ATOM 1775 C C . GLY A 1 230 ? 10.384 -1.813 3.145 1.00 94.06 230 GLY A C 1
ATOM 1776 O O . GLY A 1 230 ? 9.532 -2.364 2.443 1.00 94.06 230 GLY A O 1
ATOM 1777 N N . LYS A 1 231 ? 10.075 -1.263 4.322 1.00 93.06 231 LYS A N 1
ATOM 1778 C CA . LYS A 1 231 ? 8.703 -1.174 4.844 1.00 93.06 231 LYS A CA 1
ATOM 1779 C C . LYS A 1 231 ? 8.104 0.170 4.456 1.00 93.06 231 LYS A C 1
ATOM 1781 O O . LYS A 1 231 ? 8.294 1.153 5.162 1.00 93.06 231 LYS A O 1
ATOM 1786 N N . LEU A 1 232 ? 7.379 0.193 3.344 1.00 94.06 232 LEU A N 1
ATOM 1787 C CA . LEU A 1 232 ? 6.781 1.408 2.798 1.00 94.06 232 LEU A CA 1
ATOM 1788 C C . LEU A 1 232 ? 5.274 1.243 2.562 1.00 94.06 232 LEU A C 1
ATOM 1790 O O . LEU A 1 232 ? 4.813 0.127 2.301 1.00 94.06 232 LEU A O 1
ATOM 1794 N N . PRO A 1 233 ? 4.499 2.341 2.608 1.00 94.75 233 PRO A N 1
ATOM 1795 C CA . PRO A 1 233 ? 3.116 2.340 2.152 1.00 94.75 233 PRO A CA 1
ATOM 1796 C C . PRO A 1 233 ? 2.996 1.975 0.668 1.00 94.75 233 PRO A C 1
ATOM 1798 O O . PRO A 1 233 ? 3.883 2.252 -0.145 1.00 94.75 233 PRO A O 1
ATOM 1801 N N . ARG A 1 234 ? 1.853 1.395 0.291 1.00 96.44 234 ARG A N 1
ATOM 1802 C CA . ARG A 1 234 ? 1.603 0.926 -1.083 1.00 96.44 234 ARG A CA 1
ATOM 1803 C C . ARG A 1 234 ? 1.659 2.048 -2.116 1.00 96.44 234 ARG A C 1
ATOM 1805 O O . ARG A 1 234 ? 2.219 1.849 -3.190 1.00 96.44 234 ARG A O 1
ATOM 1812 N N . TRP A 1 235 ? 1.109 3.213 -1.780 1.00 96.62 235 TRP A N 1
ATOM 1813 C CA . TRP A 1 235 ? 1.117 4.393 -2.644 1.00 96.62 235 TRP A CA 1
ATOM 1814 C C . TRP A 1 235 ? 2.542 4.905 -2.910 1.00 96.62 235 TRP A C 1
ATOM 1816 O O . TRP A 1 235 ? 2.846 5.289 -4.037 1.00 96.62 235 TRP A O 1
ATOM 1826 N N . ALA A 1 236 ? 3.439 4.831 -1.920 1.00 96.56 236 ALA A N 1
ATOM 1827 C CA . ALA A 1 236 ? 4.820 5.293 -2.054 1.00 96.56 236 ALA A CA 1
ATOM 1828 C C . ALA A 1 236 ? 5.614 4.394 -3.010 1.00 96.56 236 ALA A C 1
ATOM 1830 O O . ALA A 1 236 ? 6.251 4.886 -3.938 1.00 96.56 236 ALA A O 1
ATOM 1831 N N . VAL A 1 237 ? 5.515 3.067 -2.853 1.00 97.62 237 VAL A N 1
ATOM 1832 C CA . VAL A 1 237 ? 6.176 2.117 -3.768 1.00 97.62 237 VAL A CA 1
ATOM 1833 C C . VAL A 1 237 ? 5.596 2.200 -5.178 1.00 97.62 237 VAL A C 1
ATOM 1835 O O . VAL A 1 237 ? 6.350 2.202 -6.150 1.00 97.62 237 VAL A O 1
ATOM 1838 N N . ALA A 1 238 ? 4.273 2.324 -5.308 1.00 97.88 238 ALA A N 1
ATOM 1839 C CA . ALA A 1 238 ? 3.634 2.535 -6.602 1.00 97.88 238 ALA A CA 1
ATOM 1840 C C . ALA A 1 238 ? 4.130 3.823 -7.289 1.00 97.88 238 ALA A C 1
ATOM 1842 O O . ALA A 1 238 ? 4.363 3.803 -8.498 1.00 97.88 238 ALA A O 1
ATOM 1843 N N . GLY A 1 239 ? 4.344 4.909 -6.537 1.00 96.94 239 GLY A N 1
ATOM 1844 C CA . GLY A 1 239 ? 4.954 6.142 -7.042 1.00 96.94 239 GLY A CA 1
ATOM 1845 C C . GLY A 1 239 ? 6.415 5.960 -7.466 1.00 96.94 239 GLY A C 1
ATOM 1846 O O . GLY A 1 239 ? 6.769 6.327 -8.585 1.00 96.94 239 GLY A O 1
ATOM 1847 N N . LEU A 1 240 ? 7.242 5.327 -6.623 1.00 97.12 240 LEU A N 1
ATOM 1848 C CA . LEU A 1 240 ? 8.672 5.078 -6.877 1.00 97.12 240 LEU A CA 1
ATOM 1849 C C . LEU A 1 240 ? 8.926 4.315 -8.176 1.00 97.12 240 LEU A C 1
ATOM 1851 O O . LEU A 1 240 ? 9.844 4.652 -8.920 1.00 97.12 240 LEU A O 1
ATOM 1855 N N . VAL A 1 241 ? 8.119 3.300 -8.479 1.00 97.69 241 VAL A N 1
ATOM 1856 C CA . VAL A 1 241 ? 8.352 2.442 -9.650 1.00 97.69 241 VAL A CA 1
ATOM 1857 C C . VAL A 1 241 ? 8.232 3.203 -10.972 1.00 97.69 241 VAL A C 1
ATOM 1859 O O . VAL A 1 241 ? 8.942 2.869 -11.918 1.00 97.69 241 VAL A O 1
ATOM 1862 N N . ARG A 1 242 ? 7.398 4.247 -11.053 1.00 96.38 242 ARG A N 1
ATOM 1863 C CA . ARG A 1 242 ? 7.118 4.966 -12.310 1.00 96.38 242 ARG A CA 1
ATOM 1864 C C . ARG A 1 242 ? 8.339 5.633 -12.951 1.00 96.38 242 ARG A C 1
ATOM 1866 O O . ARG A 1 242 ? 8.573 5.367 -14.129 1.00 96.38 242 ARG A O 1
ATOM 1873 N N . PRO A 1 243 ? 9.128 6.468 -12.253 1.00 95.44 243 PRO A N 1
ATOM 1874 C CA . PRO A 1 243 ? 10.367 6.984 -12.828 1.00 95.44 243 PRO A CA 1
ATOM 1875 C C . PRO A 1 243 ? 11.429 5.886 -12.981 1.00 95.44 243 PRO A C 1
ATOM 1877 O O . PRO A 1 243 ? 12.216 5.916 -13.923 1.00 95.44 243 PRO A O 1
ATOM 1880 N N . LEU A 1 244 ? 11.441 4.877 -12.103 1.00 95.69 244 LEU A N 1
ATOM 1881 C CA . LEU A 1 244 ? 12.462 3.826 -12.131 1.00 95.69 244 LEU A CA 1
ATOM 1882 C C . LEU A 1 244 ? 12.329 2.887 -13.330 1.00 95.69 244 LEU A C 1
ATOM 1884 O O . LEU A 1 244 ? 13.340 2.507 -13.910 1.00 95.69 244 LEU A O 1
ATOM 1888 N N . GLN A 1 245 ? 11.114 2.554 -13.768 1.00 95.38 245 GLN A N 1
ATOM 1889 C CA . GLN A 1 245 ? 10.930 1.744 -14.979 1.00 95.38 245 GLN A CA 1
ATOM 1890 C C . GLN A 1 245 ? 11.412 2.453 -16.254 1.00 95.38 245 GLN A C 1
ATOM 1892 O O . GLN A 1 245 ? 11.703 1.795 -17.250 1.00 95.38 245 GLN A O 1
ATOM 1897 N N . GLN A 1 246 ? 11.514 3.787 -16.238 1.00 93.50 246 GLN A N 1
ATOM 1898 C CA . GLN A 1 246 ? 12.031 4.553 -17.371 1.00 93.50 246 GLN A CA 1
ATOM 1899 C C . GLN A 1 246 ? 13.557 4.488 -17.435 1.00 93.50 246 GLN A C 1
ATOM 1901 O O . GLN A 1 246 ? 14.116 4.409 -18.532 1.00 93.50 246 GLN A O 1
ATOM 1906 N N . THR A 1 247 ? 14.226 4.452 -16.281 1.00 92.75 247 THR A N 1
ATOM 1907 C CA . THR A 1 247 ? 15.692 4.510 -16.167 1.00 92.75 247 THR A CA 1
ATOM 1908 C C . THR A 1 247 ? 16.361 3.152 -15.968 1.00 92.75 247 THR A C 1
ATOM 1910 O O . THR A 1 247 ? 17.558 3.040 -16.201 1.00 92.75 247 THR A O 1
ATOM 1913 N N . ARG A 1 248 ? 15.614 2.114 -15.575 1.00 94.75 248 ARG A N 1
ATOM 1914 C CA . ARG A 1 248 ? 16.126 0.756 -15.327 1.00 94.75 248 ARG A CA 1
ATOM 1915 C C . ARG A 1 248 ? 15.628 -0.242 -16.377 1.00 94.75 248 ARG A C 1
ATOM 1917 O O . ARG A 1 248 ? 14.507 -0.089 -16.870 1.00 94.75 248 ARG A O 1
ATOM 1924 N N . PRO A 1 249 ? 16.404 -1.280 -16.741 1.00 95.94 249 PRO A N 1
ATOM 1925 C CA . PRO A 1 249 ? 15.938 -2.333 -17.646 1.00 95.94 249 PRO A CA 1
ATOM 1926 C C . PRO A 1 249 ? 14.747 -3.097 -17.059 1.00 95.94 249 PRO A C 1
ATOM 1928 O O . PRO A 1 249 ? 13.834 -3.468 -17.791 1.00 95.94 249 PRO A O 1
ATOM 1931 N N . TRP A 1 250 ? 14.726 -3.280 -15.739 1.00 97.88 250 TRP A N 1
ATOM 1932 C CA . TRP A 1 250 ? 13.616 -3.856 -14.993 1.00 97.88 250 TRP A CA 1
ATOM 1933 C C . TRP A 1 250 ? 13.650 -3.395 -13.533 1.00 97.88 250 TRP A C 1
ATOM 1935 O O . TRP A 1 250 ? 14.700 -3.010 -13.008 1.00 97.88 250 TRP A O 1
ATOM 1945 N N . VAL A 1 251 ? 12.490 -3.438 -12.882 1.00 98.31 251 VAL A N 1
ATOM 1946 C CA . VAL A 1 251 ? 12.307 -3.103 -11.467 1.00 98.31 251 VAL A CA 1
ATOM 1947 C C . VAL A 1 251 ? 11.550 -4.238 -10.788 1.00 98.31 251 VAL A C 1
ATOM 1949 O O . VAL A 1 251 ? 10.554 -4.742 -11.317 1.00 98.31 251 VAL A O 1
ATOM 1952 N N . ALA A 1 252 ? 12.008 -4.628 -9.605 1.00 98.50 252 ALA A N 1
ATOM 1953 C CA . ALA A 1 252 ? 11.385 -5.648 -8.782 1.00 98.50 252 ALA A CA 1
ATOM 1954 C C . ALA A 1 252 ? 11.176 -5.170 -7.343 1.00 98.50 252 ALA A C 1
ATOM 1956 O O . ALA A 1 252 ? 11.882 -4.293 -6.850 1.00 98.50 252 ALA A O 1
ATOM 1957 N N . ILE A 1 253 ? 10.208 -5.776 -6.659 1.00 98.44 253 ILE A N 1
ATOM 1958 C CA . ILE A 1 253 ? 9.910 -5.516 -5.250 1.00 98.44 253 ILE A CA 1
ATOM 1959 C C . ILE A 1 253 ? 10.303 -6.733 -4.417 1.00 98.44 253 ILE A C 1
ATOM 1961 O O . ILE A 1 253 ? 9.862 -7.852 -4.691 1.00 98.44 253 ILE A O 1
ATOM 1965 N N . HIS A 1 254 ? 11.120 -6.521 -3.391 1.00 97.69 254 HIS A N 1
ATOM 1966 C CA . HIS A 1 254 ? 11.572 -7.570 -2.490 1.00 97.69 254 HIS A CA 1
ATOM 1967 C C . HIS A 1 254 ? 10.436 -8.055 -1.576 1.00 97.69 254 HIS A C 1
ATOM 1969 O O . HIS A 1 254 ? 9.676 -7.276 -1.001 1.00 97.69 254 HIS A O 1
ATOM 1975 N N . VAL A 1 255 ? 10.349 -9.373 -1.404 1.00 95.50 255 VAL A N 1
ATOM 1976 C CA . VAL A 1 255 ? 9.481 -10.073 -0.457 1.00 95.50 255 VAL A CA 1
ATOM 1977 C C . VAL A 1 255 ? 10.379 -10.785 0.564 1.00 95.50 255 VAL A C 1
ATOM 1979 O O . VAL A 1 255 ? 10.730 -11.952 0.358 1.00 95.50 255 VAL A O 1
ATOM 1982 N N . PRO A 1 256 ? 10.737 -10.131 1.690 1.00 90.88 256 PRO A N 1
ATOM 1983 C CA . PRO A 1 256 ? 11.776 -10.623 2.600 1.00 90.88 256 PRO A CA 1
ATOM 1984 C C . PRO A 1 256 ? 11.530 -12.035 3.132 1.00 90.88 256 PRO A C 1
ATOM 1986 O O . PRO A 1 256 ? 12.438 -12.858 3.172 1.00 90.88 256 PRO A O 1
ATOM 1989 N N . LYS A 1 257 ? 10.273 -12.364 3.466 1.00 89.81 257 LYS A N 1
ATOM 1990 C CA . LYS A 1 257 ? 9.895 -13.698 3.970 1.00 89.81 257 LYS A CA 1
ATOM 1991 C C . LYS A 1 257 ? 10.186 -14.829 2.979 1.00 89.81 257 LYS A C 1
ATOM 1993 O O . LYS A 1 257 ? 10.340 -15.969 3.399 1.00 89.81 257 LYS A O 1
ATOM 1998 N N . LYS A 1 258 ? 10.214 -14.522 1.679 1.00 91.50 258 LYS A N 1
ATOM 1999 C CA . LYS A 1 258 ? 10.462 -15.486 0.602 1.00 91.50 258 LYS A CA 1
ATOM 2000 C C . LYS A 1 258 ? 11.859 -15.348 -0.007 1.00 91.50 258 LYS A C 1
ATOM 2002 O O . LYS A 1 258 ? 12.194 -16.164 -0.856 1.00 91.50 258 LYS A O 1
ATOM 2007 N N . ARG A 1 259 ? 12.657 -14.352 0.411 1.00 93.50 259 ARG A N 1
ATOM 2008 C CA . ARG A 1 259 ? 13.985 -14.035 -0.156 1.00 93.50 259 ARG A CA 1
ATOM 2009 C C . ARG A 1 259 ? 13.948 -13.885 -1.676 1.00 93.50 259 ARG A C 1
ATOM 2011 O O . ARG A 1 259 ? 14.775 -14.439 -2.399 1.00 93.50 259 ARG A O 1
ATOM 2018 N N . GLN A 1 260 ? 12.916 -13.203 -2.162 1.00 95.94 260 GLN A N 1
ATOM 2019 C CA . GLN A 1 260 ? 12.620 -13.106 -3.587 1.00 95.94 260 GLN A CA 1
ATOM 2020 C C . GLN A 1 260 ? 12.264 -11.682 -3.984 1.00 95.94 260 GLN A C 1
ATOM 2022 O O . GLN A 1 260 ? 11.502 -11.020 -3.284 1.00 95.94 260 GLN A O 1
ATOM 2027 N N . GLY A 1 261 ? 12.768 -11.237 -5.128 1.00 97.38 261 GLY A N 1
ATOM 2028 C CA . GLY A 1 261 ? 12.297 -10.056 -5.837 1.00 97.38 261 GLY A CA 1
ATOM 2029 C C . GLY A 1 261 ? 11.213 -10.464 -6.826 1.00 97.38 261 GLY A C 1
ATOM 2030 O O . GLY A 1 261 ? 11.386 -11.431 -7.565 1.00 97.38 261 GLY A O 1
ATOM 2031 N N . ILE A 1 262 ? 10.095 -9.744 -6.824 1.00 98.56 262 ILE A N 1
ATOM 2032 C CA . ILE A 1 262 ? 9.012 -9.915 -7.795 1.00 98.56 262 ILE A CA 1
ATOM 2033 C C . ILE A 1 262 ? 9.130 -8.815 -8.837 1.00 98.56 262 ILE A C 1
ATOM 2035 O O . ILE A 1 262 ? 9.036 -7.641 -8.483 1.00 98.56 262 ILE A O 1
ATOM 2039 N N . VAL A 1 263 ? 9.339 -9.177 -10.099 1.00 98.69 263 VAL A N 1
ATOM 2040 C CA . VAL A 1 263 ? 9.479 -8.213 -11.199 1.00 98.69 263 VAL A CA 1
ATOM 2041 C C . VAL A 1 263 ? 8.130 -7.559 -11.473 1.00 98.69 263 VAL A C 1
ATOM 2043 O O . VAL A 1 263 ? 7.156 -8.243 -11.781 1.00 98.69 263 VAL A O 1
ATOM 2046 N N . VAL A 1 264 ? 8.076 -6.233 -11.360 1.00 98.75 264 VAL A N 1
ATOM 2047 C CA . VAL A 1 264 ? 6.848 -5.430 -11.508 1.00 98.75 264 VAL A CA 1
ATOM 2048 C C . VAL A 1 264 ? 6.853 -4.567 -12.768 1.00 98.75 264 VAL A C 1
ATOM 2050 O O . VAL A 1 264 ? 5.794 -4.167 -13.235 1.00 98.75 264 VAL A O 1
ATOM 2053 N N . ALA A 1 265 ? 8.032 -4.314 -13.338 1.00 98.31 265 ALA A N 1
ATOM 2054 C CA . ALA A 1 265 ? 8.217 -3.647 -14.620 1.00 98.31 265 ALA A CA 1
ATOM 2055 C C . ALA A 1 265 ? 9.460 -4.223 -15.303 1.00 98.31 265 ALA A C 1
ATOM 2057 O O . ALA A 1 265 ? 10.469 -4.454 -14.636 1.00 98.31 265 ALA A O 1
ATOM 2058 N N . SER A 1 266 ? 9.411 -4.457 -16.614 1.00 97.88 266 SER A N 1
ATOM 2059 C CA . SER A 1 266 ? 10.555 -4.995 -17.351 1.00 97.88 266 SER A CA 1
ATOM 2060 C C . SER A 1 266 ? 10.518 -4.630 -18.828 1.00 97.88 266 SER A C 1
ATOM 2062 O O . SER A 1 266 ? 9.469 -4.679 -19.467 1.00 97.88 266 SER A O 1
ATOM 2064 N N . ARG A 1 267 ? 11.692 -4.304 -19.367 1.00 95.81 267 ARG A N 1
ATOM 2065 C CA . ARG A 1 267 ? 12.000 -4.185 -20.799 1.00 95.81 267 ARG A CA 1
ATOM 2066 C C . ARG A 1 267 ? 12.990 -5.267 -21.244 1.00 95.81 267 ARG A C 1
ATOM 2068 O O . ARG A 1 267 ? 13.489 -5.227 -22.365 1.00 95.81 267 ARG A O 1
ATOM 2075 N N . THR A 1 268 ? 13.291 -6.225 -20.367 1.00 95.62 268 THR A N 1
ATOM 2076 C CA . THR A 1 268 ? 14.222 -7.325 -20.621 1.00 95.62 268 THR A CA 1
ATOM 2077 C C . THR A 1 268 ? 13.436 -8.572 -21.037 1.00 95.62 268 THR A C 1
ATOM 2079 O O . THR A 1 268 ? 12.734 -9.138 -20.198 1.00 95.62 268 THR A O 1
ATOM 2082 N N . PRO A 1 269 ? 13.564 -9.055 -22.291 1.00 91.38 269 PRO A N 1
ATOM 2083 C CA . PRO A 1 269 ? 12.755 -10.168 -22.803 1.00 91.38 269 PRO A CA 1
ATOM 2084 C C . PRO A 1 269 ? 12.842 -11.465 -21.983 1.00 91.38 269 PRO A C 1
ATOM 2086 O O . PRO A 1 269 ? 11.863 -12.195 -21.887 1.00 91.38 269 PRO A O 1
ATOM 2089 N N . GLY A 1 270 ? 13.996 -11.746 -21.367 1.00 93.81 270 GLY A N 1
ATOM 2090 C CA . GLY A 1 270 ? 14.212 -12.941 -20.540 1.00 93.81 270 GLY A CA 1
ATOM 2091 C C . GLY A 1 270 ? 13.725 -12.833 -19.092 1.00 93.81 270 GLY A C 1
ATOM 2092 O O . GLY A 1 270 ? 13.889 -13.783 -18.334 1.00 93.81 270 GLY A O 1
ATOM 2093 N N . LEU A 1 271 ? 13.163 -11.691 -18.687 1.00 95.88 271 LEU A N 1
ATOM 2094 C CA . LEU A 1 271 ? 12.738 -11.449 -17.310 1.00 95.88 271 LEU A CA 1
ATOM 2095 C C . LEU A 1 271 ? 11.389 -10.705 -17.283 1.00 95.88 271 LEU A C 1
ATOM 2097 O O . LEU A 1 271 ? 11.354 -9.506 -16.996 1.00 95.88 271 LEU A O 1
ATOM 2101 N N . PRO A 1 272 ? 10.272 -11.372 -17.626 1.00 97.31 272 PRO A N 1
ATOM 2102 C CA . PRO A 1 272 ? 8.959 -10.735 -17.700 1.00 97.31 272 PRO A CA 1
ATOM 2103 C C . PRO A 1 272 ? 8.407 -10.329 -16.325 1.00 97.31 272 PRO A C 1
ATOM 2105 O O . PRO A 1 272 ? 8.831 -10.837 -15.284 1.00 97.31 272 PRO A O 1
ATOM 2108 N N . VAL A 1 273 ? 7.408 -9.442 -16.324 1.00 98.25 273 VAL A N 1
ATOM 2109 C CA . VAL A 1 273 ? 6.621 -9.094 -15.127 1.00 98.25 273 VAL A CA 1
ATOM 2110 C C . VAL A 1 273 ? 6.014 -10.360 -14.506 1.00 98.25 273 VAL A C 1
ATOM 2112 O O . VAL A 1 273 ? 5.545 -11.239 -15.224 1.00 98.25 273 VAL A O 1
ATOM 2115 N N . GLY A 1 274 ? 6.048 -10.468 -13.176 1.00 98.00 274 GLY A N 1
ATOM 2116 C CA . GLY A 1 274 ? 5.662 -11.678 -12.438 1.00 98.00 274 GLY A CA 1
ATOM 2117 C C . GLY A 1 274 ? 6.806 -12.652 -12.172 1.00 98.00 274 GLY A C 1
ATOM 2118 O O . GLY A 1 274 ? 6.679 -13.508 -11.296 1.00 98.00 274 GLY A O 1
ATOM 2119 N N . SER A 1 275 ? 7.952 -12.492 -12.844 1.00 98.00 275 SER A N 1
ATOM 2120 C CA . SER A 1 275 ? 9.137 -13.312 -12.572 1.00 98.00 275 SER A CA 1
ATOM 2121 C C . SER A 1 275 ? 9.619 -13.152 -11.133 1.00 98.00 275 SER A C 1
ATOM 2123 O O . SER A 1 275 ? 9.559 -12.067 -10.545 1.00 98.00 275 SER A O 1
ATOM 2125 N N . ARG A 1 276 ? 10.149 -14.248 -10.587 1.00 97.31 276 ARG A N 1
ATOM 2126 C CA . ARG A 1 276 ? 10.768 -14.303 -9.262 1.00 97.31 276 ARG A CA 1
ATOM 2127 C C . ARG A 1 276 ? 12.277 -14.412 -9.426 1.00 97.31 276 ARG A C 1
ATOM 2129 O O . ARG A 1 276 ? 12.746 -15.297 -10.137 1.00 97.31 276 ARG A O 1
ATOM 2136 N N . LEU A 1 277 ? 13.027 -13.569 -8.730 1.00 95.25 277 LEU A N 1
ATOM 2137 C CA . LEU A 1 277 ? 14.485 -13.669 -8.636 1.00 95.25 277 LEU A CA 1
ATOM 2138 C C . LEU A 1 277 ? 14.911 -13.868 -7.179 1.00 95.25 277 LEU A C 1
ATOM 2140 O O . LEU A 1 277 ? 14.272 -13.303 -6.291 1.00 95.25 277 LEU A O 1
ATOM 2144 N N . PRO A 1 278 ? 15.961 -14.654 -6.898 1.00 95.81 278 PRO A N 1
ATOM 2145 C CA . PRO A 1 278 ? 16.502 -14.762 -5.551 1.00 95.81 278 PRO A CA 1
ATOM 2146 C C . PRO A 1 278 ? 17.111 -13.423 -5.122 1.00 95.81 278 PRO A C 1
ATOM 2148 O O . PRO A 1 278 ? 17.828 -12.782 -5.888 1.00 95.81 278 PRO A O 1
ATOM 2151 N N . VAL A 1 279 ? 16.838 -13.009 -3.887 1.00 93.19 279 VAL A N 1
ATOM 2152 C CA . VAL A 1 279 ? 17.442 -11.818 -3.279 1.00 93.19 279 VAL A CA 1
ATOM 2153 C C . VAL A 1 279 ? 18.195 -12.267 -2.027 1.00 93.19 279 VAL A C 1
ATOM 2155 O O . VAL A 1 279 ? 17.580 -12.866 -1.137 1.00 93.19 279 VAL A O 1
ATOM 2158 N N . PRO A 1 280 ? 19.520 -12.051 -1.956 1.00 87.50 280 PRO A N 1
ATOM 2159 C CA . PRO A 1 280 ? 20.292 -12.404 -0.774 1.00 87.50 280 PRO A CA 1
ATOM 2160 C C . PRO A 1 280 ? 19.859 -11.535 0.411 1.00 87.50 280 PRO A C 1
ATOM 2162 O O . PRO A 1 280 ? 19.487 -10.376 0.240 1.00 87.50 280 PRO A O 1
ATOM 2165 N N . HIS A 1 281 ? 19.924 -12.081 1.625 1.00 68.88 281 HIS A N 1
ATOM 2166 C CA . HIS A 1 281 ? 19.894 -11.216 2.801 1.00 68.88 281 HIS A CA 1
ATOM 2167 C C . HIS A 1 281 ? 21.236 -10.493 2.917 1.00 68.88 281 HIS A C 1
ATOM 2169 O O . HIS A 1 281 ? 22.268 -11.128 2.668 1.00 68.88 281 HIS A O 1
ATOM 2175 N N . PRO A 1 282 ? 21.255 -9.232 3.375 1.00 55.84 282 PRO A N 1
ATOM 2176 C CA . PRO A 1 282 ? 22.459 -8.734 4.014 1.00 55.84 282 PRO A CA 1
ATOM 2177 C C . PRO A 1 282 ? 22.801 -9.680 5.184 1.00 55.84 282 PRO A C 1
ATOM 2179 O O . PRO A 1 282 ? 21.880 -10.178 5.846 1.00 55.84 282 PRO A O 1
ATOM 2182 N N . PRO A 1 283 ? 24.084 -10.012 5.412 1.00 44.22 283 PRO A N 1
ATOM 2183 C CA . PRO A 1 283 ? 24.471 -10.777 6.591 1.00 44.22 283 PRO A CA 1
ATOM 2184 C C . PRO A 1 283 ? 23.888 -10.089 7.831 1.00 44.22 283 PRO A C 1
ATOM 2186 O O . PRO A 1 283 ? 23.927 -8.866 7.933 1.00 44.22 283 PRO A O 1
ATOM 2189 N N . ALA A 1 284 ? 23.270 -10.868 8.721 1.00 44.88 284 ALA A N 1
ATOM 2190 C CA . ALA A 1 284 ? 22.790 -10.334 9.986 1.00 44.88 284 ALA A CA 1
ATOM 2191 C C . ALA A 1 284 ? 24.004 -9.826 10.773 1.00 44.88 284 ALA A C 1
ATOM 2193 O O . ALA A 1 284 ? 24.903 -10.620 11.057 1.00 44.88 284 ALA A O 1
ATOM 2194 N N . GLU A 1 285 ? 24.038 -8.525 11.058 1.00 33.81 285 GLU A N 1
ATOM 2195 C CA . GLU A 1 285 ? 24.908 -7.954 12.093 1.00 33.81 285 GLU A CA 1
ATOM 2196 C C . GLU A 1 285 ? 24.425 -8.359 13.490 1.00 33.81 285 GLU A C 1
ATOM 2198 O O . GLU A 1 285 ? 23.187 -8.394 13.710 1.00 33.81 285 GLU A O 1
#

Radius of gyration: 24.02 Å; chains: 1; bounding box: 54×43×66 Å

pLDDT: mean 91.1, std 8.7, range [33.81, 98.75]

Foldseek 3Di:
DQAQADEAEEQDPVVRPVVVVVCVVVVHHYQYHEHEDADDDWDFPDPPPHTYTYDYQPDPVGRDQDPSNVSSVVSVCVVVDDDPVVVVVVLCVPFPFNEDEVLVLCCQQDVPRPSPDADDDALVCLVVSLVVDDFLEEYEYDGDDDLLSLQLNLQRNPPHWYWYQDPNPRTATQAAEDADPPFQWEWDWDDDDAAIETEIDRPDDDDDSVDHGYYHDDDQVLEGEYEYEYDDDSSPSSNVSHVNLVSHQWYFYDDPVVQWTATSHHVDPVADGSDIDHHDDDPDD

Sequence (285 aa):
RACTHAILLYKAPEGSAHWEKILQKSDVPIVARLESIQTGTAEISAPTPYLQGRISGLDRKHPKPDLVFGALLERVAGLFHYQETYLERIHLRYAQYPPLSERRLMQQIDTGYDGLTNPWWNPEDLPAALACIPAEKPLSLYGRGPIWLAAAISAHTAPASMTVYDACFGWLPLPNVTFTTPAALEAEITPLADFDLAELRIPGIVLDAEEPLTCTPLPADGARGLVLSGKLPRWAVAGLVRPLQQTRPWVAIHVPKKRQGIVVASRTPGLPVGSRLPVPHPPAE